Protein AF-A0A6A1UWX5-F1 (afdb_monomer_lite)

Sequence (248 aa):
MGNLLDRGRESNMMEIRLLLQRVYLFAPGFTNNNFRNRKTNEEEREKPKVSREYNQKTLCLMGFVQNDDDEWVKKAVATPFQEIQEEEAEEKEAEEKDLEEVEAVAEGRSDGDVLVTASPRTPTAGQSISSGSHETRLALLEALVSDLKDQVLLVHCDMWAGFDEIKSILASHTIDMEIITHAACSARHHHNNMITTYRKILWDWRQSSIIKMTKLTLTQDHMTDLVSRTTSYVTQTCDIFINKDRDL

Structure (mmCIF, N/CA/C/O backbone):
data_AF-A0A6A1UWX5-F1
#
_entry.id   AF-A0A6A1UWX5-F1
#
loop_
_atom_site.group_PDB
_atom_site.id
_atom_site.type_symbol
_atom_site.label_atom_id
_atom_site.label_alt_id
_atom_site.label_comp_id
_atom_site.label_asym_id
_atom_site.label_entity_id
_atom_site.label_seq_id
_atom_site.pdbx_PDB_ins_code
_atom_site.Cartn_x
_atom_site.Cartn_y
_atom_site.Cartn_z
_atom_site.occupancy
_atom_site.B_iso_or_equiv
_atom_site.auth_seq_id
_atom_site.auth_comp_id
_atom_site.auth_asym_id
_atom_site.auth_atom_id
_atom_site.pdbx_PDB_model_num
ATOM 1 N N . MET A 1 1 ? 17.035 -35.933 19.447 1.00 43.69 1 MET A N 1
ATOM 2 C CA . MET A 1 1 ? 16.547 -34.584 19.810 1.00 43.69 1 MET A CA 1
ATOM 3 C C . MET A 1 1 ? 16.431 -33.787 18.522 1.00 43.69 1 MET A C 1
ATOM 5 O O . MET A 1 1 ? 17.418 -33.726 17.804 1.00 43.69 1 MET A O 1
ATOM 9 N N . GLY A 1 2 ? 15.238 -33.294 18.183 1.00 43.94 2 GLY A N 1
ATOM 10 C CA . GLY A 1 2 ? 14.969 -32.548 16.945 1.00 43.94 2 GLY A CA 1
ATOM 11 C C . GLY A 1 2 ? 14.417 -31.158 17.261 1.00 43.94 2 GLY A C 1
ATOM 12 O O . GLY A 1 2 ? 13.760 -30.980 18.285 1.00 43.94 2 GLY A O 1
ATOM 13 N N . ASN A 1 3 ? 14.732 -30.177 16.417 1.00 46.00 3 ASN A N 1
ATOM 14 C CA . ASN A 1 3 ? 14.624 -28.757 16.751 1.00 46.00 3 ASN A CA 1
ATOM 15 C C . ASN A 1 3 ? 13.171 -28.268 16.891 1.00 46.00 3 ASN A C 1
ATOM 17 O O . ASN A 1 3 ? 12.394 -28.312 15.943 1.00 46.00 3 ASN A O 1
ATOM 21 N N . LEU A 1 4 ? 12.840 -27.708 18.059 1.00 50.81 4 LEU A N 1
ATOM 22 C CA . LEU A 1 4 ? 11.544 -27.074 18.353 1.00 50.81 4 LEU A CA 1
ATOM 23 C C . LEU A 1 4 ? 11.447 -25.605 17.883 1.00 50.81 4 LEU A C 1
ATOM 25 O O . LEU A 1 4 ? 10.387 -24.996 17.989 1.00 50.81 4 LEU A O 1
ATOM 29 N N . LEU A 1 5 ? 12.539 -25.038 17.357 1.00 52.88 5 LEU A N 1
ATOM 30 C CA . LEU A 1 5 ? 12.696 -23.601 17.084 1.00 52.88 5 LEU A CA 1
ATOM 31 C C . LEU A 1 5 ? 12.149 -23.102 15.732 1.00 52.88 5 LEU A C 1
ATOM 33 O O . LEU A 1 5 ? 12.089 -21.891 15.534 1.00 52.88 5 LEU A O 1
ATOM 37 N N . ASP A 1 6 ? 11.749 -23.984 14.811 1.00 51.31 6 ASP A N 1
ATOM 38 C CA . ASP A 1 6 ? 11.259 -23.559 13.483 1.00 51.31 6 ASP A CA 1
ATOM 39 C C . ASP A 1 6 ? 9.742 -23.320 13.427 1.00 51.31 6 ASP A C 1
ATOM 41 O O . ASP A 1 6 ? 9.268 -22.458 12.687 1.00 51.31 6 ASP A O 1
ATOM 45 N N . ARG A 1 7 ? 8.966 -24.013 14.271 1.00 52.22 7 ARG A N 1
ATOM 46 C CA . ARG A 1 7 ? 7.492 -24.003 14.206 1.00 52.22 7 ARG A CA 1
ATOM 47 C C . ARG A 1 7 ? 6.867 -22.629 14.501 1.00 52.22 7 ARG A C 1
ATOM 49 O O . ARG A 1 7 ? 5.765 -22.351 14.042 1.00 52.22 7 ARG A O 1
ATOM 56 N N . GLY A 1 8 ? 7.568 -21.758 15.231 1.00 48.09 8 GLY A N 1
ATOM 57 C CA . GLY A 1 8 ? 7.101 -20.398 15.525 1.00 48.09 8 GLY A CA 1
ATOM 58 C C . GLY A 1 8 ? 7.192 -19.426 14.340 1.00 48.09 8 GLY A C 1
ATOM 59 O O . GLY A 1 8 ? 6.408 -18.485 14.265 1.00 48.09 8 GLY A O 1
ATOM 60 N N . ARG A 1 9 ? 8.111 -19.643 13.386 1.00 52.69 9 ARG A N 1
ATOM 61 C CA . ARG A 1 9 ? 8.304 -18.709 12.258 1.00 52.69 9 ARG A CA 1
ATOM 62 C C . ARG A 1 9 ? 7.241 -18.845 11.172 1.00 52.69 9 ARG A C 1
ATOM 64 O O . ARG A 1 9 ? 6.852 -17.840 10.581 1.00 52.69 9 ARG A O 1
ATOM 71 N N . GLU A 1 10 ? 6.751 -20.056 10.930 1.00 52.53 10 GLU A N 1
ATOM 72 C CA . GLU A 1 10 ? 5.713 -20.302 9.922 1.00 52.53 10 GLU A CA 1
ATOM 73 C C . GLU A 1 10 ? 4.350 -19.736 10.348 1.00 52.53 10 GLU A C 1
ATOM 75 O O . GLU A 1 10 ? 3.649 -19.161 9.515 1.00 52.53 10 GLU A O 1
ATOM 80 N N . SER A 1 11 ? 4.018 -19.807 11.646 1.00 57.72 11 SER A N 1
ATOM 81 C CA . SER A 1 11 ? 2.780 -19.244 12.212 1.00 57.72 11 SER A CA 1
ATOM 82 C C . SER A 1 11 ? 2.674 -17.739 11.944 1.00 57.72 11 SER A C 1
ATOM 84 O O . SER A 1 11 ? 1.735 -17.289 11.285 1.00 57.72 11 SER A O 1
ATOM 86 N N . ASN A 1 12 ? 3.699 -16.972 12.333 1.00 56.00 12 ASN A N 1
ATOM 87 C CA . ASN A 1 12 ? 3.732 -15.522 12.120 1.00 56.00 12 ASN A CA 1
ATOM 88 C C . ASN A 1 12 ? 3.709 -15.162 10.622 1.00 56.00 12 ASN A C 1
ATOM 90 O O . ASN A 1 12 ? 3.143 -14.144 10.228 1.00 56.00 12 ASN A O 1
ATOM 94 N N . MET A 1 13 ? 4.296 -15.997 9.752 1.00 57.22 13 MET A N 1
ATOM 95 C CA . MET A 1 13 ? 4.276 -15.749 8.308 1.00 57.22 13 MET A CA 1
ATOM 96 C C . MET A 1 13 ? 2.894 -16.004 7.679 1.00 57.22 13 MET A C 1
ATOM 98 O O . MET A 1 13 ? 2.542 -15.322 6.715 1.00 57.22 13 MET A O 1
ATOM 102 N N . MET A 1 14 ? 2.096 -16.942 8.203 1.00 60.78 14 MET A N 1
ATOM 103 C CA . MET A 1 14 ? 0.697 -17.118 7.784 1.00 60.78 14 MET A CA 1
ATOM 104 C C . MET A 1 14 ? -0.197 -15.977 8.280 1.00 60.78 14 MET A C 1
ATOM 106 O O . MET A 1 14 ? -1.028 -15.482 7.521 1.00 60.78 14 MET A O 1
ATOM 110 N N . GLU A 1 15 ? 0.008 -15.514 9.511 1.00 61.75 15 GLU A N 1
ATOM 111 C CA . GLU A 1 15 ? -0.753 -14.414 10.109 1.00 61.75 15 GLU A CA 1
ATOM 112 C C . GLU A 1 15 ? -0.540 -13.088 9.357 1.00 61.75 15 GLU A C 1
ATOM 114 O O . GLU A 1 15 ? -1.504 -12.441 8.942 1.00 61.75 15 GLU A O 1
ATOM 119 N N . ILE A 1 16 ? 0.713 -12.752 9.025 1.00 64.19 16 ILE A N 1
ATOM 120 C CA . ILE A 1 16 ? 1.045 -11.591 8.180 1.00 64.19 16 ILE A CA 1
ATOM 121 C C . ILE A 1 16 ? 0.410 -11.709 6.780 1.00 64.19 16 ILE A C 1
ATOM 123 O O . ILE A 1 16 ? -0.050 -10.710 6.223 1.00 64.19 16 ILE A O 1
ATOM 127 N N . ARG A 1 17 ? 0.336 -12.917 6.199 1.00 65.25 17 ARG A N 1
ATOM 128 C CA . ARG A 1 17 ? -0.336 -13.140 4.902 1.00 65.25 17 ARG A CA 1
ATOM 129 C C . ARG A 1 17 ? -1.852 -12.948 4.993 1.00 65.25 17 ARG A C 1
ATOM 131 O O . ARG A 1 17 ? -2.426 -12.350 4.087 1.00 65.25 17 ARG A O 1
ATOM 138 N N . LEU A 1 18 ? -2.487 -13.391 6.079 1.00 65.38 18 LEU A N 1
ATOM 139 C CA . LEU A 1 18 ? -3.914 -13.173 6.341 1.00 65.38 18 LEU A CA 1
ATOM 140 C C . LEU A 1 18 ? -4.243 -11.685 6.534 1.00 65.38 18 LEU A C 1
ATOM 142 O O . LEU A 1 18 ? -5.235 -11.206 5.983 1.00 65.38 18 LEU A O 1
ATOM 146 N N . LEU A 1 19 ? -3.391 -10.936 7.241 1.00 64.06 19 LEU A N 1
ATOM 147 C CA . LEU A 1 19 ? -3.517 -9.481 7.378 1.00 64.06 19 LEU A CA 1
ATOM 148 C C . LEU A 1 19 ? -3.371 -8.771 6.024 1.00 64.06 19 LEU A C 1
ATOM 150 O O . LEU A 1 19 ? -4.237 -7.979 5.653 1.00 64.06 19 LEU A O 1
ATOM 154 N N . LEU A 1 20 ? -2.347 -9.113 5.232 1.00 62.31 20 LEU A N 1
ATOM 155 C CA . LEU A 1 20 ? -2.168 -8.576 3.875 1.00 62.31 20 LEU A CA 1
ATOM 156 C C . LEU A 1 20 ? -3.369 -8.872 2.964 1.00 62.31 20 LEU A C 1
ATOM 158 O O . LEU A 1 20 ? -3.803 -7.992 2.225 1.00 62.31 20 LEU A O 1
ATOM 162 N N . GLN A 1 21 ? -3.941 -10.077 3.038 1.00 58.06 21 GLN A N 1
ATOM 163 C CA . GLN A 1 21 ? -5.105 -10.458 2.235 1.00 58.06 21 GLN A CA 1
ATOM 164 C C . GLN A 1 21 ? -6.384 -9.713 2.660 1.00 58.06 21 GLN A C 1
ATOM 166 O O . GLN A 1 21 ? -7.171 -9.321 1.798 1.00 58.06 21 GLN A O 1
ATOM 171 N N . ARG A 1 22 ? -6.570 -9.445 3.963 1.00 57.00 22 ARG A N 1
ATOM 172 C CA . ARG A 1 22 ? -7.663 -8.593 4.470 1.00 57.00 22 ARG A CA 1
ATOM 173 C C . ARG A 1 22 ? -7.516 -7.136 4.020 1.00 57.00 22 ARG A C 1
ATOM 175 O O . ARG A 1 22 ? -8.495 -6.550 3.568 1.00 57.00 22 ARG A O 1
ATOM 182 N N . VAL A 1 23 ? -6.304 -6.577 4.062 1.00 60.34 23 VAL A N 1
ATOM 183 C CA . VAL A 1 23 ? -6.025 -5.212 3.572 1.00 60.34 23 VAL A CA 1
ATOM 184 C C . VAL A 1 23 ? -6.275 -5.097 2.062 1.00 60.34 23 VAL A C 1
ATOM 186 O O . VAL A 1 23 ? -6.878 -4.124 1.615 1.00 60.34 23 VAL A O 1
ATOM 189 N N . TYR A 1 24 ? -5.884 -6.102 1.270 1.00 53.47 24 TYR A N 1
ATOM 190 C CA . TYR A 1 24 ? -6.065 -6.075 -0.188 1.00 53.47 24 TYR A CA 1
ATOM 191 C C . TYR A 1 24 ? -7.540 -6.127 -0.621 1.00 53.47 24 TYR A C 1
ATOM 193 O O . TYR A 1 24 ? -7.908 -5.528 -1.629 1.00 53.47 24 TYR A O 1
ATOM 201 N N . LEU A 1 25 ? -8.399 -6.801 0.152 1.00 53.03 25 LEU A N 1
ATOM 202 C CA . LEU A 1 25 ? -9.846 -6.852 -0.094 1.00 53.03 25 LEU A CA 1
ATOM 203 C C . LEU A 1 25 ? -10.579 -5.560 0.309 1.00 53.03 25 LEU A C 1
ATOM 205 O O . LEU A 1 25 ? -11.676 -5.311 -0.185 1.00 53.03 25 LEU A O 1
ATOM 209 N N . PHE A 1 26 ? -9.982 -4.720 1.161 1.00 45.19 26 PHE A N 1
ATOM 210 C CA . PHE A 1 26 ? -10.581 -3.462 1.621 1.00 45.19 26 PHE A CA 1
ATOM 211 C C . PHE A 1 26 ? -10.310 -2.263 0.687 1.00 45.19 26 PHE A C 1
ATOM 213 O O . PHE A 1 26 ? -10.938 -1.216 0.829 1.00 45.19 26 PHE A O 1
ATOM 220 N N . ALA A 1 27 ? -9.413 -2.397 -0.300 1.00 44.91 27 ALA A N 1
ATOM 221 C CA . ALA A 1 27 ? -8.937 -1.279 -1.123 1.00 44.91 27 ALA A CA 1
ATOM 222 C C . ALA A 1 27 ? -9.314 -1.280 -2.636 1.00 44.91 27 ALA A C 1
ATOM 224 O O . ALA A 1 27 ? -8.439 -0.992 -3.456 1.00 44.91 27 ALA A O 1
ATOM 225 N N . PRO A 1 28 ? -10.581 -1.483 -3.075 1.00 41.53 28 PRO A N 1
ATOM 226 C CA . PRO A 1 28 ? -10.950 -1.301 -4.491 1.00 41.53 28 PRO A CA 1
ATOM 227 C C . PRO A 1 28 ? -10.965 0.166 -4.976 1.00 41.53 28 PRO A C 1
ATOM 229 O O . PRO A 1 28 ? -11.173 0.412 -6.161 1.00 41.53 28 PRO A O 1
ATOM 232 N N . GLY A 1 29 ? -10.832 1.150 -4.076 1.00 44.16 29 GLY A N 1
ATOM 233 C CA . GLY A 1 29 ? -11.222 2.542 -4.348 1.00 44.16 29 GLY A CA 1
ATOM 234 C C . GLY A 1 29 ? -10.125 3.530 -4.770 1.00 44.16 29 GLY A C 1
ATOM 235 O O . GLY A 1 29 ? -10.466 4.632 -5.186 1.00 44.16 29 GLY A O 1
ATOM 236 N N . PHE A 1 30 ? -8.831 3.200 -4.651 1.00 39.97 30 PHE A N 1
ATOM 237 C CA . PHE A 1 30 ? -7.769 4.230 -4.617 1.00 39.97 30 PHE A CA 1
ATOM 238 C C . PHE A 1 30 ? -6.882 4.364 -5.871 1.00 39.97 30 PHE A C 1
ATOM 240 O O . PHE A 1 30 ? -5.926 5.139 -5.870 1.00 39.97 30 PHE A O 1
ATOM 247 N N . THR A 1 31 ? -7.175 3.639 -6.953 1.00 44.69 31 THR A N 1
ATOM 248 C CA . THR A 1 31 ? -6.351 3.625 -8.178 1.00 44.69 31 THR A CA 1
ATOM 249 C C . THR A 1 31 ? -7.132 4.006 -9.433 1.00 44.69 31 THR A C 1
ATOM 251 O O . THR A 1 31 ? -7.109 3.294 -10.437 1.00 44.69 31 THR A O 1
ATOM 254 N N . ASN A 1 32 ? -7.782 5.176 -9.435 1.00 41.53 32 ASN A N 1
ATOM 255 C CA . ASN A 1 32 ? -8.167 5.783 -10.707 1.00 41.53 32 ASN A CA 1
ATOM 256 C C . ASN A 1 32 ? -8.138 7.318 -10.716 1.00 41.53 32 ASN A C 1
ATOM 258 O O . ASN A 1 32 ? -8.426 7.964 -9.717 1.00 41.53 32 ASN A O 1
ATOM 262 N N . ASN A 1 33 ? -7.839 7.865 -11.899 1.00 42.28 33 ASN A N 1
ATOM 263 C CA . ASN A 1 33 ? -7.806 9.290 -12.253 1.00 42.28 33 ASN A CA 1
ATOM 264 C C . ASN A 1 33 ? -6.719 10.164 -11.592 1.00 42.28 33 ASN A C 1
ATOM 266 O O . ASN A 1 33 ? -6.986 10.877 -10.633 1.00 42.28 33 ASN A O 1
ATOM 270 N N . ASN A 1 34 ? -5.535 10.232 -12.220 1.00 39.00 34 ASN A N 1
ATOM 271 C CA . ASN A 1 34 ? -4.834 11.516 -12.440 1.00 39.00 34 ASN A CA 1
ATOM 272 C C . ASN A 1 34 ? -3.755 11.454 -13.548 1.00 39.00 34 ASN A C 1
ATOM 274 O O . ASN A 1 34 ? -2.659 11.994 -13.427 1.00 39.00 34 ASN A O 1
ATOM 278 N N . PHE A 1 35 ? -4.084 10.820 -14.679 1.00 37.88 35 PHE A N 1
ATOM 279 C CA . PHE A 1 35 ? -3.333 10.977 -15.930 1.00 37.88 35 PHE A CA 1
ATOM 280 C C . PHE A 1 35 ? -4.293 11.369 -17.052 1.00 37.88 35 PHE A C 1
ATOM 282 O O . PHE A 1 35 ? -4.911 10.519 -17.693 1.00 37.88 35 PHE A O 1
ATOM 289 N N . ARG A 1 36 ? -4.429 12.674 -17.310 1.00 35.78 36 ARG A N 1
ATOM 290 C CA . ARG A 1 36 ? -5.098 13.150 -18.524 1.00 35.78 36 ARG A CA 1
ATOM 291 C C . ARG A 1 36 ? -4.492 14.457 -19.010 1.00 3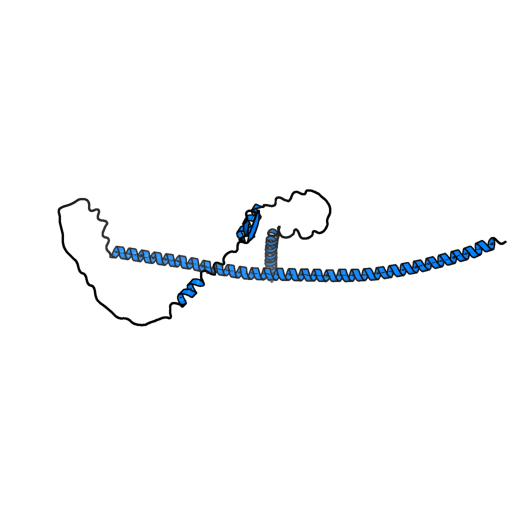5.78 36 ARG A C 1
ATOM 293 O O . ARG A 1 36 ? -4.717 15.509 -18.426 1.00 35.78 36 ARG A O 1
ATOM 300 N N . ASN A 1 37 ? -3.770 14.387 -20.125 1.00 33.38 37 ASN A N 1
ATOM 301 C CA . ASN A 1 37 ? -3.574 15.555 -20.971 1.00 33.38 37 ASN A CA 1
ATOM 302 C C . ASN A 1 37 ? -3.364 15.149 -22.438 1.00 33.38 37 ASN A C 1
ATOM 304 O O . ASN A 1 37 ? -2.241 14.920 -22.883 1.00 33.38 37 ASN A O 1
ATOM 308 N N . ARG A 1 38 ? -4.464 15.051 -23.195 1.00 27.98 38 ARG A N 1
ATOM 309 C CA . ARG A 1 38 ? -4.473 15.298 -24.645 1.00 27.98 38 ARG A CA 1
ATOM 310 C C . ARG A 1 38 ? -5.896 15.557 -25.135 1.00 27.98 38 ARG A C 1
ATOM 312 O O . ARG A 1 38 ? -6.808 14.797 -24.822 1.00 27.98 38 ARG A O 1
ATOM 319 N N . LYS A 1 39 ? -6.068 16.627 -25.912 1.00 40.75 39 LYS A N 1
ATOM 320 C CA . LYS A 1 39 ? -7.268 16.868 -26.723 1.00 40.75 39 LYS A CA 1
ATOM 321 C C . LYS A 1 39 ? -7.265 15.887 -27.897 1.00 40.75 39 LYS A C 1
ATOM 323 O O . LYS A 1 39 ? -6.237 15.819 -28.562 1.00 40.75 39 LYS A O 1
ATOM 328 N N . THR A 1 40 ? -8.390 15.215 -28.147 1.00 39.38 40 THR A N 1
ATOM 329 C CA . THR A 1 40 ? -9.191 15.340 -29.388 1.00 39.38 40 THR A CA 1
ATOM 330 C C . THR A 1 40 ? -10.433 14.442 -29.326 1.00 39.38 40 THR A C 1
ATOM 332 O O . THR A 1 40 ? -10.316 13.272 -28.984 1.00 39.38 40 THR A O 1
ATOM 335 N N . ASN A 1 41 ? -11.563 15.031 -29.722 1.00 32.78 41 ASN A N 1
ATOM 336 C CA . ASN A 1 41 ? -12.753 14.443 -30.352 1.00 32.78 41 ASN A CA 1
ATOM 337 C C . ASN A 1 41 ? -13.590 13.406 -29.568 1.00 32.78 41 ASN A C 1
ATOM 339 O O . ASN A 1 41 ? -13.250 12.235 -29.468 1.00 32.78 41 ASN A O 1
ATOM 343 N N . GLU A 1 42 ? -14.731 13.901 -29.076 1.00 49.84 42 GLU A N 1
ATOM 344 C CA . GLU A 1 42 ? -16.076 13.418 -29.442 1.00 49.84 42 GLU A CA 1
ATOM 345 C C . GLU A 1 42 ? -16.330 11.899 -29.442 1.00 49.84 42 GLU A C 1
ATOM 347 O O . GLU A 1 42 ? -16.291 11.241 -30.475 1.00 49.84 42 GLU A O 1
ATOM 352 N N . GLU A 1 43 ? -16.711 11.376 -28.274 1.00 37.59 43 GLU A N 1
ATOM 353 C CA . GLU A 1 43 ? -17.622 10.232 -28.174 1.00 37.59 43 GLU A CA 1
ATOM 354 C C . GLU A 1 43 ? -18.390 10.324 -26.840 1.00 37.59 43 GLU A C 1
ATOM 356 O O . GLU A 1 43 ? -17.781 10.458 -25.770 1.00 37.59 43 GLU A O 1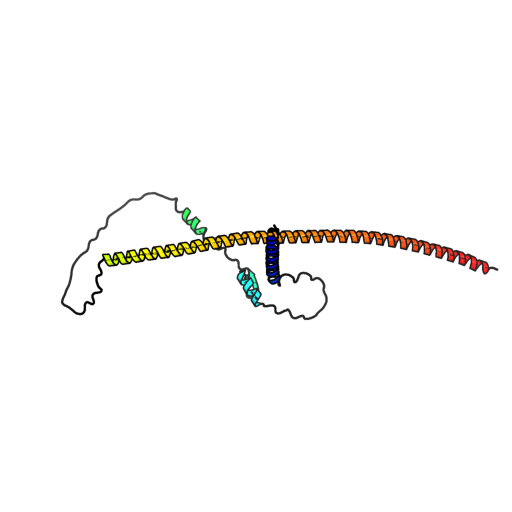
ATOM 361 N N . GLU A 1 44 ? -19.727 10.296 -26.883 1.00 51.75 44 GLU A N 1
ATOM 362 C CA . GLU A 1 44 ? -20.574 10.271 -25.683 1.00 51.75 44 GLU A CA 1
ATOM 363 C C . GLU A 1 44 ? -20.409 8.937 -24.945 1.00 51.75 44 GLU A C 1
ATOM 365 O O . GLU A 1 44 ? -21.064 7.941 -25.246 1.00 51.75 44 GLU A O 1
ATOM 370 N N . ARG A 1 45 ? -19.549 8.913 -23.924 1.00 40.88 45 ARG A N 1
ATOM 371 C CA . ARG A 1 45 ? -19.556 7.834 -22.931 1.00 40.88 45 ARG A CA 1
ATOM 372 C C . ARG A 1 45 ? -20.404 8.225 -21.733 1.00 40.88 45 ARG A C 1
ATOM 374 O O . ARG A 1 45 ? -20.026 9.117 -20.970 1.00 40.88 45 ARG A O 1
ATOM 381 N N . GLU A 1 46 ? -21.514 7.504 -21.555 1.00 49.50 46 GLU A N 1
ATOM 382 C CA . GLU A 1 46 ? -22.311 7.505 -20.326 1.00 49.50 46 GLU A CA 1
ATOM 383 C C . GLU A 1 46 ? -21.389 7.459 -19.099 1.00 49.50 46 GLU A C 1
ATOM 385 O O . GLU A 1 46 ? -20.525 6.584 -18.966 1.00 49.50 46 GLU A O 1
ATOM 390 N N . LYS A 1 47 ? -21.577 8.410 -18.177 1.00 47.22 47 LYS A N 1
ATOM 391 C CA . LYS A 1 47 ? -20.888 8.380 -16.885 1.00 47.22 47 LYS A CA 1
ATOM 392 C C . LYS A 1 47 ? -21.344 7.125 -16.129 1.00 47.22 47 LYS A C 1
ATOM 394 O O . LYS A 1 47 ? -22.554 6.902 -16.032 1.00 47.22 47 LYS A O 1
ATOM 399 N N . PRO A 1 48 ? -20.430 6.323 -15.556 1.00 41.38 48 PRO A N 1
ATOM 400 C CA . PRO A 1 48 ? -20.829 5.146 -14.801 1.00 41.38 48 PRO A CA 1
ATOM 401 C C . PRO A 1 48 ? -21.673 5.582 -13.597 1.00 41.38 48 PRO A C 1
ATOM 403 O O . PRO A 1 48 ? -21.252 6.432 -12.811 1.00 41.38 48 PRO A O 1
ATOM 406 N N . LYS A 1 49 ? -22.871 4.998 -13.460 1.00 49.94 49 LYS A N 1
ATOM 407 C CA . LYS A 1 49 ? -23.837 5.245 -12.373 1.00 49.94 49 LYS A CA 1
ATOM 408 C C . LYS A 1 49 ? -23.346 4.639 -11.046 1.00 49.94 49 LYS A C 1
ATOM 410 O O . LYS A 1 49 ? -23.981 3.759 -10.474 1.00 49.94 49 LYS A O 1
ATOM 415 N N . VAL A 1 50 ? -22.194 5.099 -10.558 1.00 43.19 50 VAL A N 1
ATOM 416 C CA . VAL A 1 50 ? -21.626 4.702 -9.263 1.00 43.19 50 VAL A CA 1
ATOM 417 C C . VAL A 1 50 ? -22.334 5.481 -8.154 1.00 43.19 50 VAL A C 1
ATOM 419 O O . VAL A 1 50 ? -21.969 6.612 -7.843 1.00 43.19 50 VAL A O 1
ATOM 422 N N . SER A 1 51 ? -23.402 4.874 -7.629 1.00 50.66 51 SER A N 1
ATOM 423 C CA . SER A 1 51 ? -23.963 5.079 -6.281 1.00 50.66 51 SER A CA 1
ATOM 424 C C . SER A 1 51 ? -23.804 6.482 -5.657 1.00 50.66 51 SER A C 1
ATOM 426 O O . SER A 1 51 ? -23.097 6.656 -4.661 1.00 50.66 51 SER A O 1
ATOM 428 N N . ARG A 1 52 ? -24.571 7.467 -6.164 1.00 57.69 52 ARG A N 1
ATOM 429 C CA . ARG A 1 52 ? -24.717 8.819 -5.564 1.00 57.69 52 ARG A CA 1
ATOM 430 C C . ARG A 1 52 ? -24.966 8.747 -4.044 1.00 57.69 52 ARG A C 1
ATOM 432 O O . ARG A 1 52 ? -24.370 9.499 -3.284 1.00 57.69 52 ARG A O 1
ATOM 439 N N . GLU A 1 53 ? -25.770 7.773 -3.614 1.00 58.97 53 GLU A N 1
ATOM 440 C CA . GLU A 1 53 ? -26.186 7.550 -2.222 1.00 58.97 53 GLU A CA 1
ATOM 441 C C . GLU A 1 53 ? -25.075 7.024 -1.283 1.00 58.97 53 GLU A C 1
ATOM 443 O O . GLU A 1 53 ? -25.072 7.344 -0.094 1.00 58.97 53 GLU A O 1
A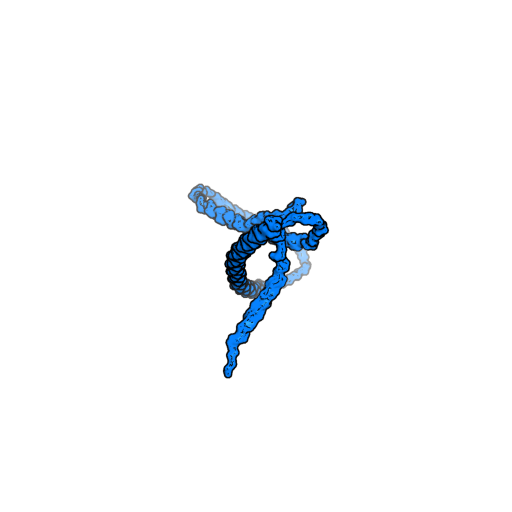TOM 448 N N . TYR A 1 54 ? -24.110 6.237 -1.782 1.00 53.09 54 TYR A N 1
ATOM 449 C CA . TYR A 1 54 ? -23.048 5.671 -0.931 1.00 53.09 54 TYR A CA 1
ATOM 450 C C . TYR A 1 54 ? -22.086 6.765 -0.452 1.00 53.09 54 TYR A C 1
ATOM 452 O O . TYR A 1 54 ? -21.787 6.865 0.736 1.00 53.09 54 TYR A O 1
ATOM 460 N N . ASN A 1 55 ? -21.682 7.646 -1.370 1.00 65.31 55 ASN A N 1
ATOM 461 C CA . ASN A 1 55 ? -20.818 8.782 -1.049 1.00 65.31 55 ASN A CA 1
ATOM 462 C C . ASN A 1 55 ? -21.540 9.821 -0.173 1.00 65.31 55 ASN A C 1
ATOM 464 O O . ASN A 1 55 ? -20.904 10.464 0.660 1.00 65.31 55 ASN A O 1
ATOM 468 N N . GLN A 1 56 ? -22.867 9.947 -0.309 1.00 78.81 56 GLN A N 1
ATOM 469 C CA . GLN A 1 56 ? -23.686 10.876 0.472 1.00 78.81 56 GLN A CA 1
ATOM 470 C C . GLN A 1 56 ? -23.593 10.604 1.982 1.00 78.81 56 GLN A C 1
ATOM 472 O O . GLN A 1 56 ? -23.316 11.515 2.761 1.00 78.81 56 GLN A O 1
ATOM 477 N N . LYS A 1 57 ? -23.745 9.338 2.400 1.00 78.75 57 LYS A N 1
ATOM 478 C CA . LYS A 1 57 ? -23.682 8.945 3.821 1.00 78.75 57 LYS A CA 1
ATOM 479 C C . LYS A 1 57 ? -22.294 9.197 4.423 1.00 78.75 57 LYS A C 1
ATOM 481 O O . LYS A 1 57 ? -22.199 9.683 5.547 1.00 78.75 57 LYS A O 1
ATOM 486 N N . THR A 1 58 ? -21.224 8.936 3.668 1.00 77.25 58 THR A N 1
ATOM 487 C CA . THR A 1 58 ? -19.842 9.219 4.095 1.00 77.25 58 THR A CA 1
ATOM 488 C C . THR A 1 58 ? -19.578 10.718 4.254 1.00 77.25 58 THR A C 1
ATOM 490 O O . THR A 1 58 ? -18.971 11.123 5.242 1.00 77.25 58 THR A O 1
ATOM 493 N N . LEU A 1 59 ? -20.058 11.551 3.324 1.00 81.50 59 LEU A N 1
ATOM 494 C CA . LEU A 1 59 ? -19.898 13.007 3.396 1.00 81.50 59 LEU A CA 1
ATOM 495 C C . LEU A 1 59 ? -20.659 13.605 4.590 1.00 81.50 59 LEU A C 1
ATOM 497 O O . LEU A 1 59 ? -20.075 14.386 5.343 1.00 81.50 59 LEU A O 1
ATOM 501 N N . CYS A 1 60 ? -21.898 13.170 4.840 1.00 81.88 60 CYS A N 1
ATOM 502 C CA . CYS A 1 60 ? -22.648 13.578 6.032 1.00 81.88 60 CYS A CA 1
ATOM 503 C C . CYS A 1 60 ? -21.961 13.156 7.341 1.00 81.88 60 CYS A C 1
ATOM 505 O O . CYS A 1 60 ? -21.889 13.960 8.268 1.00 81.88 60 CYS A O 1
ATOM 507 N N . LEU A 1 61 ? -21.390 11.946 7.410 1.00 82.50 61 LEU A N 1
ATOM 508 C CA . LEU A 1 61 ? -20.631 11.487 8.583 1.00 82.50 61 LEU A CA 1
ATOM 509 C C . LEU A 1 61 ? -19.371 12.339 8.841 1.00 82.50 61 LEU A C 1
ATOM 511 O O . LEU A 1 61 ? -18.973 12.523 9.986 1.00 82.50 61 LEU A O 1
ATOM 515 N N . MET A 1 62 ? -18.767 12.901 7.789 1.00 79.38 62 MET A N 1
ATOM 516 C CA . MET A 1 62 ? -17.636 13.838 7.876 1.00 79.38 62 MET A CA 1
ATOM 517 C C . MET A 1 62 ? -18.058 15.304 8.112 1.00 79.38 62 MET A C 1
ATOM 519 O O . MET A 1 62 ? -17.218 16.205 8.031 1.00 79.38 62 MET A O 1
ATOM 523 N N . GLY A 1 63 ? -19.340 15.565 8.393 1.00 86.38 63 GLY A N 1
ATOM 524 C CA . GLY A 1 63 ? -19.869 16.902 8.676 1.00 86.38 63 GLY A CA 1
ATOM 525 C C . GLY A 1 63 ? -20.125 17.770 7.439 1.00 86.38 63 GLY A C 1
ATOM 526 O O . GLY A 1 63 ? -20.277 18.985 7.571 1.00 86.38 63 GLY A O 1
ATOM 527 N N . PHE A 1 64 ? -20.168 17.192 6.236 1.00 84.44 64 PHE A N 1
ATOM 528 C CA . PHE A 1 64 ? -20.574 17.921 5.034 1.00 84.44 64 PHE A CA 1
ATOM 529 C C . PHE A 1 64 ? -22.096 17.879 4.862 1.00 84.44 64 PHE A C 1
ATOM 531 O O . PHE A 1 64 ? -22.740 16.851 5.072 1.00 84.44 64 PHE A O 1
ATOM 538 N N . VAL A 1 65 ? -22.665 19.005 4.442 1.00 88.06 65 VAL A N 1
ATOM 539 C CA . VAL A 1 65 ? -24.088 19.159 4.128 1.00 88.06 65 VAL A CA 1
ATOM 540 C C . VAL A 1 65 ? -24.200 19.643 2.687 1.00 88.06 65 VAL A C 1
ATOM 542 O O . VAL A 1 65 ? -23.389 20.457 2.243 1.00 88.06 65 VAL A O 1
ATOM 545 N N . GLN A 1 66 ? -25.179 19.118 1.955 1.00 87.38 66 GLN A N 1
ATOM 546 C CA . GLN A 1 66 ? -25.465 19.559 0.596 1.00 87.38 66 GLN A CA 1
ATOM 547 C C . GLN A 1 66 ? -26.334 20.824 0.636 1.00 87.38 66 GLN A C 1
ATOM 549 O O . GLN A 1 66 ? -27.298 20.862 1.402 1.00 87.38 66 GLN A O 1
ATOM 554 N N . ASN A 1 67 ? -25.981 21.853 -0.134 1.00 84.31 67 ASN A N 1
ATOM 555 C CA . ASN A 1 67 ? -26.784 23.071 -0.274 1.00 84.31 67 ASN A CA 1
ATOM 556 C C . ASN A 1 67 ? -27.833 22.933 -1.398 1.00 84.31 67 ASN A C 1
ATOM 558 O O . ASN A 1 67 ? -27.887 21.918 -2.097 1.00 84.31 67 ASN A O 1
ATOM 562 N N . ASP A 1 68 ? -28.654 23.971 -1.575 1.00 82.75 68 ASP A N 1
ATOM 563 C CA . ASP A 1 68 ? -29.705 24.015 -2.603 1.00 82.75 68 ASP A CA 1
ATOM 564 C C . ASP A 1 68 ? -29.148 23.989 -4.045 1.00 82.75 68 ASP A C 1
ATOM 566 O O . ASP A 1 68 ? -29.853 23.590 -4.972 1.00 82.75 68 ASP A O 1
ATOM 570 N N . ASP A 1 69 ? -27.867 24.335 -4.227 1.00 81.56 69 ASP A N 1
ATOM 571 C CA . ASP A 1 69 ? -27.128 24.291 -5.499 1.00 81.56 69 ASP A CA 1
ATOM 572 C C . ASP A 1 69 ? -26.482 22.913 -5.788 1.00 81.56 69 ASP A C 1
ATOM 574 O O . ASP A 1 69 ? -25.646 22.779 -6.683 1.00 81.56 69 ASP A O 1
ATOM 578 N N . ASP A 1 70 ? -26.868 21.864 -5.047 1.00 79.25 70 ASP A N 1
ATOM 579 C CA . ASP A 1 70 ? -26.345 20.489 -5.156 1.00 79.25 70 ASP A CA 1
ATOM 580 C C . ASP A 1 70 ? -24.842 20.350 -4.745 1.00 79.25 70 ASP A C 1
ATOM 582 O O . ASP A 1 70 ? -24.261 19.263 -4.871 1.00 79.25 70 ASP A O 1
ATOM 586 N N . GLU A 1 71 ? -24.209 21.394 -4.189 1.00 80.38 71 GLU A N 1
ATOM 587 C CA . GLU A 1 71 ? -22.804 21.430 -3.739 1.00 80.38 71 GLU A CA 1
ATOM 588 C C . GLU A 1 71 ? -22.612 20.972 -2.279 1.00 80.38 71 GLU A C 1
ATOM 590 O O . GLU A 1 71 ? -23.454 21.185 -1.409 1.00 80.38 71 GLU A O 1
ATOM 595 N N . TRP A 1 72 ? -21.458 20.363 -1.980 1.00 83.38 72 TRP A N 1
ATOM 596 C CA . TRP A 1 72 ? -21.134 19.813 -0.656 1.00 83.38 72 TRP A CA 1
ATOM 597 C C . TRP A 1 72 ? -20.256 20.757 0.165 1.00 83.38 72 TRP A C 1
ATOM 599 O O . TRP A 1 72 ? -19.047 20.847 -0.057 1.00 83.38 72 TRP A O 1
ATOM 609 N N . VAL A 1 73 ? -20.843 21.405 1.170 1.00 81.56 73 VAL A N 1
ATOM 610 C CA . VAL A 1 73 ? -20.151 22.360 2.045 1.00 81.56 73 VAL A CA 1
ATOM 611 C C . VAL A 1 73 ? -19.822 21.702 3.383 1.00 81.56 73 VAL A C 1
ATOM 613 O O . VAL A 1 73 ? -20.678 21.085 4.018 1.00 81.56 73 VAL A O 1
ATOM 616 N N . LYS A 1 74 ? -18.574 21.837 3.847 1.00 85.00 74 LYS A N 1
ATOM 617 C CA . LYS A 1 74 ? -18.175 21.369 5.182 1.00 85.00 74 LYS A CA 1
ATOM 618 C C . LYS A 1 74 ? -18.801 22.281 6.234 1.00 85.00 74 LYS A C 1
ATOM 620 O O . LYS A 1 74 ? -18.397 23.437 6.355 1.00 85.00 74 LYS A O 1
ATOM 625 N N . LYS A 1 75 ? -19.760 21.776 7.011 1.00 77.00 75 LYS A N 1
ATOM 626 C CA . LYS A 1 75 ? -20.327 22.536 8.124 1.00 77.00 75 LYS A CA 1
ATOM 627 C C . LYS A 1 75 ? -19.244 22.681 9.192 1.00 77.00 75 LYS A C 1
ATOM 629 O O . LYS A 1 75 ? -18.640 21.690 9.606 1.00 77.00 75 LYS A O 1
ATOM 634 N N . ALA A 1 76 ? -18.975 23.911 9.623 1.00 50.78 76 ALA A N 1
ATOM 635 C CA . ALA A 1 76 ? -18.132 24.138 10.786 1.00 50.78 76 ALA A CA 1
ATOM 636 C C . ALA A 1 76 ? -18.842 23.530 12.002 1.00 50.78 76 ALA A C 1
ATOM 638 O O . ALA A 1 76 ? -19.884 24.023 12.434 1.00 50.78 76 ALA A O 1
ATOM 639 N N . VAL A 1 77 ? -18.309 22.420 12.511 1.00 44.84 77 VAL A N 1
ATOM 640 C CA . VAL A 1 77 ? -18.712 21.886 13.810 1.00 44.84 77 VAL A CA 1
ATOM 641 C C . VAL A 1 77 ? -18.151 22.852 14.842 1.00 44.84 77 VAL A C 1
ATOM 643 O O . VAL A 1 77 ? -16.932 22.973 14.957 1.00 44.84 77 VAL A O 1
ATOM 646 N N . ALA A 1 78 ? -19.032 23.565 15.545 1.00 45.59 78 ALA A N 1
ATOM 647 C CA . ALA A 1 78 ? -18.639 24.307 16.732 1.00 45.59 78 ALA A CA 1
ATOM 648 C C . ALA A 1 78 ? -17.995 23.313 17.704 1.00 45.59 78 ALA A C 1
ATOM 650 O O . ALA A 1 78 ? -18.587 22.279 18.018 1.00 45.59 78 ALA A O 1
ATOM 651 N N . THR A 1 79 ? -16.757 23.582 18.107 1.00 38.09 79 THR A N 1
ATOM 652 C CA . THR A 1 79 ? -16.017 22.711 19.017 1.00 38.09 79 THR A CA 1
ATOM 653 C C . THR A 1 79 ? -16.791 22.625 20.337 1.00 38.09 79 THR A C 1
ATOM 655 O O . THR A 1 79 ? -16.970 23.671 20.959 1.00 38.09 79 THR A O 1
ATOM 658 N N . PRO A 1 80 ? -17.181 21.436 20.841 1.00 40.16 80 PRO A N 1
ATOM 659 C CA . PRO A 1 80 ? -17.860 21.307 22.143 1.00 40.16 80 PRO A CA 1
ATOM 660 C C . PRO A 1 80 ? -16.991 21.686 23.361 1.00 40.16 80 PRO A C 1
ATOM 662 O O . PRO A 1 80 ? -17.334 21.384 24.493 1.00 40.16 80 PRO A O 1
ATOM 665 N N . PHE A 1 81 ? -15.826 22.292 23.124 1.00 41.38 81 PHE A N 1
ATOM 666 C CA . PHE A 1 81 ? -14.789 22.606 24.105 1.00 41.38 81 PHE A CA 1
ATOM 667 C C . PHE A 1 81 ? -14.819 24.058 24.599 1.00 41.38 81 PHE A C 1
ATOM 669 O O . PHE A 1 81 ? -13.976 24.423 25.412 1.00 41.38 81 PHE A O 1
ATOM 676 N N . GLN A 1 82 ? -15.739 24.887 24.097 1.00 39.19 82 GLN A N 1
ATOM 677 C CA . GLN A 1 82 ? -15.813 26.310 24.453 1.00 39.19 82 GLN A CA 1
ATOM 678 C C . GLN A 1 82 ? -16.897 26.653 25.482 1.00 39.19 82 GLN A C 1
ATOM 680 O O . GLN A 1 82 ? -16.802 27.701 26.101 1.00 39.19 82 GLN A O 1
ATOM 685 N N . GLU A 1 83 ? -17.851 25.755 25.741 1.00 35.78 83 GLU A N 1
ATOM 686 C CA . GLU A 1 83 ? -18.899 25.954 26.760 1.00 35.78 83 GLU A CA 1
ATOM 687 C C . GLU A 1 83 ? -18.390 25.657 28.189 1.00 35.78 83 GLU A C 1
ATOM 689 O O . GLU A 1 83 ? -18.904 26.197 29.156 1.00 35.78 83 GLU A O 1
ATOM 694 N N . ILE A 1 84 ? -17.316 24.865 28.331 1.00 44.06 84 ILE A N 1
ATOM 695 C CA . ILE A 1 84 ? -16.751 24.451 29.636 1.00 44.06 84 ILE A CA 1
ATOM 696 C C . ILE A 1 84 ? -15.695 25.453 30.165 1.00 44.06 84 ILE A C 1
ATOM 698 O O . ILE A 1 84 ? -15.307 25.387 31.325 1.00 44.06 84 ILE A O 1
ATOM 702 N N . GLN A 1 85 ? -15.210 26.392 29.339 1.00 38.91 85 GLN A N 1
ATOM 703 C CA . GLN A 1 85 ? -14.216 27.398 29.765 1.00 38.91 85 GLN A CA 1
ATOM 704 C C . GLN A 1 85 ? -14.808 28.765 30.127 1.00 38.91 85 GLN A C 1
ATOM 706 O O . GLN A 1 85 ? -14.093 29.583 30.699 1.00 38.91 85 GLN A O 1
ATOM 711 N N . GLU A 1 86 ? -16.077 29.025 29.809 1.00 41.75 86 GLU A N 1
ATOM 712 C CA . GLU A 1 86 ? -16.737 30.289 30.167 1.00 41.75 86 GLU A CA 1
ATOM 713 C C . GLU A 1 86 ? -17.270 30.235 31.616 1.00 41.75 86 GLU A C 1
ATOM 715 O O . GLU A 1 86 ? -17.097 31.189 32.369 1.00 41.75 86 GLU A O 1
ATOM 720 N N . GLU A 1 87 ? -17.762 29.072 32.068 1.00 38.97 87 GLU A N 1
ATOM 721 C CA . GLU A 1 87 ? -18.279 28.868 33.434 1.00 38.97 87 GLU A CA 1
ATOM 722 C C . GLU A 1 87 ? -17.163 28.860 34.513 1.00 38.97 87 GLU A C 1
ATOM 724 O O . GLU A 1 87 ? -17.317 29.472 35.568 1.00 38.97 87 GLU A O 1
ATOM 729 N N . GLU A 1 88 ? -15.981 28.276 34.241 1.00 40.31 88 GLU A N 1
ATOM 730 C CA . GLU A 1 88 ? -14.845 28.276 35.198 1.00 40.31 88 GLU A CA 1
ATOM 731 C C . GLU A 1 88 ? -14.114 29.638 35.297 1.00 40.31 88 GLU A C 1
ATOM 733 O O . GLU A 1 88 ? -13.257 29.832 36.168 1.00 40.31 88 GLU A O 1
ATOM 738 N N . ALA A 1 89 ? -14.419 30.574 34.391 1.00 39.06 89 ALA A N 1
ATOM 739 C CA . ALA A 1 89 ? -13.895 31.939 34.413 1.00 39.06 89 ALA A CA 1
ATOM 740 C C . ALA A 1 89 ? -14.809 32.896 35.199 1.00 39.06 89 ALA A C 1
ATOM 742 O O . ALA A 1 89 ? -14.301 33.783 35.885 1.00 39.06 89 ALA A O 1
ATOM 743 N N . GLU A 1 90 ? -16.130 32.698 35.150 1.00 39.53 90 GLU A N 1
ATOM 744 C CA . GLU A 1 90 ? -17.099 33.540 35.865 1.00 39.53 90 GLU A CA 1
ATOM 745 C C . GLU A 1 90 ? -17.149 33.219 37.376 1.00 39.53 90 GLU A C 1
ATOM 747 O O . GLU A 1 90 ? -17.299 34.127 38.194 1.00 39.53 90 GLU A O 1
ATOM 752 N N . GLU A 1 91 ? -16.888 31.968 37.788 1.00 40.72 91 GLU A N 1
ATOM 753 C CA . GLU A 1 91 ? -16.858 31.580 39.215 1.00 40.72 91 GLU A CA 1
ATOM 754 C C . GLU A 1 91 ? -15.642 32.146 39.995 1.00 40.72 91 GLU A C 1
ATOM 756 O O . GLU A 1 91 ? -15.638 32.143 41.224 1.00 40.72 91 GLU A O 1
ATOM 761 N N . LYS A 1 92 ? -14.613 32.685 39.314 1.00 38.56 92 LYS A N 1
ATOM 762 C CA . LYS A 1 92 ? -13.382 33.215 39.951 1.00 38.56 92 LYS A CA 1
ATOM 763 C C . LYS A 1 92 ? -13.264 34.743 40.015 1.00 38.56 92 LYS A C 1
ATOM 765 O O . LYS A 1 92 ? -12.326 35.227 40.644 1.00 38.56 92 LYS A O 1
ATOM 770 N N . GLU A 1 93 ? -14.199 35.511 39.448 1.00 35.56 93 GLU A N 1
ATOM 771 C CA . GLU A 1 93 ? -14.261 36.978 39.648 1.00 35.56 93 GLU A CA 1
ATOM 772 C C . GLU A 1 93 ? -15.244 37.416 40.756 1.00 35.56 93 GLU A C 1
ATOM 774 O O . GLU A 1 93 ? -15.381 38.609 41.026 1.00 35.56 93 GLU A O 1
ATOM 779 N N . ALA A 1 94 ? -15.886 36.473 41.458 1.00 40.34 94 ALA A N 1
ATOM 780 C CA . ALA A 1 94 ? -16.839 36.765 42.535 1.00 40.34 94 ALA A CA 1
ATOM 781 C C . ALA A 1 94 ? -16.236 36.802 43.963 1.00 40.34 94 ALA A C 1
ATOM 783 O O . ALA A 1 94 ? -16.953 37.146 44.901 1.00 40.34 94 ALA A O 1
ATOM 784 N N . GLU A 1 95 ? -14.951 36.465 44.157 1.00 43.97 95 GLU A N 1
ATOM 785 C CA . GLU A 1 95 ? -14.345 36.286 45.499 1.00 43.97 95 GLU A CA 1
ATOM 786 C C . GLU A 1 95 ? -13.500 37.481 46.015 1.00 43.97 95 GLU A C 1
ATOM 788 O O . GLU A 1 95 ? -12.916 37.402 47.091 1.00 43.97 95 GLU A O 1
ATOM 793 N N . GLU A 1 96 ? -13.471 38.629 45.322 1.00 43.31 96 GLU A N 1
ATOM 794 C CA . GLU A 1 96 ? -12.922 39.884 45.880 1.00 43.31 96 GLU A CA 1
ATOM 795 C C . GLU A 1 96 ? -13.792 41.119 45.570 1.00 43.31 96 GLU A C 1
ATOM 797 O O . GLU A 1 96 ? -13.548 41.840 44.596 1.00 43.31 96 GLU A O 1
ATOM 802 N N . LYS A 1 97 ? -14.751 41.424 46.465 1.00 35.19 97 LYS A N 1
ATOM 803 C CA . LYS A 1 97 ? -15.022 42.803 46.934 1.00 35.19 97 LYS A CA 1
ATOM 804 C C . LYS A 1 97 ? -15.940 42.893 48.160 1.00 35.19 97 LYS A C 1
ATOM 806 O O . LYS A 1 97 ? -16.966 42.232 48.239 1.00 35.19 97 LYS A O 1
ATOM 811 N N . ASP A 1 98 ? -15.536 43.793 49.054 1.00 30.83 98 ASP A N 1
ATOM 812 C CA . ASP A 1 98 ? -16.275 44.444 50.142 1.00 30.83 98 ASP A CA 1
ATOM 813 C C . ASP A 1 98 ? -16.992 43.573 51.187 1.00 30.83 98 ASP A C 1
ATOM 815 O O . ASP A 1 98 ? -18.214 43.437 51.242 1.00 30.83 98 ASP A O 1
ATOM 819 N N . LEU A 1 99 ? -16.188 43.158 52.169 1.00 38.28 99 LEU A N 1
ATOM 820 C CA . LEU A 1 99 ? -16.588 43.246 53.573 1.00 38.28 99 LEU A CA 1
ATOM 821 C C . LEU A 1 99 ? -16.593 44.723 54.021 1.00 38.28 99 LEU A C 1
ATOM 823 O O . LEU A 1 99 ? -15.584 45.198 54.541 1.00 38.28 99 LEU A O 1
ATOM 827 N N . GLU A 1 100 ? -17.718 45.431 53.896 1.00 32.41 100 GLU A N 1
ATOM 828 C CA . GLU A 1 100 ? -17.943 46.668 54.662 1.00 32.41 100 GLU A CA 1
ATOM 829 C C . GLU A 1 100 ? -19.409 46.800 55.129 1.00 32.41 100 GLU A C 1
ATOM 831 O O . GLU A 1 100 ? -20.339 46.846 54.334 1.00 32.41 100 GLU A O 1
ATOM 836 N N . GLU A 1 101 ? -19.565 46.787 56.458 1.00 31.30 101 GLU A N 1
ATOM 837 C CA . GLU A 1 101 ? -20.577 47.455 57.298 1.00 31.30 101 GLU A CA 1
ATOM 838 C C . GLU A 1 101 ? -22.055 47.576 56.827 1.00 31.30 101 GLU A C 1
ATOM 840 O O . GLU A 1 101 ? -22.374 48.285 55.879 1.00 31.30 101 GLU A O 1
ATOM 845 N N . VAL A 1 102 ? -23.001 47.022 57.611 1.00 34.06 102 VAL A N 1
ATOM 846 C CA . VAL A 1 102 ? -23.976 47.801 58.428 1.00 34.06 102 VAL A CA 1
ATOM 847 C C . VAL A 1 102 ? -24.937 46.882 59.224 1.00 34.06 102 VAL A C 1
ATOM 849 O O . VAL A 1 102 ? -25.196 45.730 58.889 1.00 34.06 102 VAL A O 1
ATOM 852 N N . GLU A 1 103 ? -25.394 47.429 60.349 1.00 28.55 103 GLU A N 1
ATOM 853 C CA . GLU A 1 103 ? -26.124 46.872 61.496 1.00 28.55 103 GLU A CA 1
ATOM 854 C C . GLU A 1 103 ? -27.656 46.648 61.303 1.00 28.55 103 GLU A C 1
ATOM 856 O O . GLU A 1 103 ? -28.269 47.218 60.404 1.00 28.55 103 GLU A O 1
ATOM 861 N N . ALA A 1 104 ? -28.272 45.940 62.276 1.00 29.88 104 ALA A N 1
ATOM 862 C CA . ALA A 1 104 ? -29.692 46.007 62.713 1.00 29.88 104 ALA A CA 1
ATOM 863 C C . ALA A 1 104 ? -30.761 45.125 61.990 1.00 29.88 104 ALA A C 1
ATOM 865 O O . ALA A 1 104 ? -30.639 44.857 60.803 1.00 29.88 104 ALA A O 1
ATOM 866 N N . VAL A 1 105 ? -31.879 44.646 62.591 1.00 29.12 105 VAL A N 1
ATOM 867 C CA . VAL A 1 105 ? -32.375 44.499 63.996 1.00 29.12 105 VAL A CA 1
ATOM 868 C C . VAL A 1 105 ? -33.635 43.570 64.019 1.00 29.12 105 VAL A C 1
ATOM 870 O O . VAL A 1 105 ? -34.341 43.485 63.022 1.00 29.12 105 VAL A O 1
ATOM 873 N N . ALA A 1 106 ? -33.955 42.970 65.183 1.00 32.00 106 ALA A N 1
ATOM 874 C CA . ALA A 1 106 ? -35.261 42.405 65.633 1.00 32.00 106 ALA A CA 1
ATOM 875 C C . ALA A 1 106 ? -35.892 41.130 64.996 1.00 32.00 106 ALA A C 1
ATOM 877 O O . ALA A 1 106 ? -36.549 41.154 63.963 1.00 32.00 106 ALA A O 1
ATOM 878 N N . GLU A 1 107 ? -35.801 40.032 65.760 1.00 35.34 107 GLU A N 1
ATOM 879 C CA . GLU A 1 107 ? -36.911 39.294 66.418 1.00 35.34 107 GLU A CA 1
ATOM 880 C C . GLU A 1 107 ? -38.353 39.336 65.836 1.00 35.34 107 GLU A C 1
ATOM 882 O O . GLU A 1 107 ? -38.964 40.393 65.699 1.00 35.34 107 GLU A O 1
ATOM 887 N N . GLY A 1 108 ? -38.972 38.153 65.658 1.00 25.98 108 GLY A N 1
ATOM 888 C CA . GLY A 1 108 ? -40.393 38.009 65.295 1.00 25.98 108 GLY A CA 1
ATOM 889 C C . GLY A 1 108 ? -40.978 36.612 65.572 1.00 25.98 108 GLY A C 1
ATOM 890 O O . GLY A 1 108 ? -40.874 35.707 64.750 1.00 25.98 108 GLY A O 1
ATOM 891 N N . ARG A 1 109 ? -41.612 36.437 66.737 1.00 38.72 109 ARG A N 1
ATOM 892 C CA . ARG A 1 109 ? -42.272 35.199 67.212 1.00 38.72 109 ARG A CA 1
ATOM 893 C C . ARG A 1 109 ? -43.766 35.191 66.855 1.00 38.72 109 ARG A C 1
ATOM 895 O O . ARG A 1 109 ? -44.409 36.226 66.996 1.00 38.72 109 ARG A O 1
ATOM 902 N N . SER A 1 110 ? -44.350 34.033 66.520 1.00 33.97 110 SER A N 1
ATOM 903 C CA . SER A 1 110 ? -45.816 33.862 66.519 1.00 33.97 110 SER A CA 1
ATOM 904 C C . SER A 1 110 ? -46.256 32.421 66.821 1.00 33.97 110 SER A C 1
ATOM 906 O O . SER A 1 110 ? -45.971 31.508 66.050 1.00 33.97 110 SER A O 1
ATOM 908 N N . ASP A 1 111 ? -46.957 32.251 67.945 1.00 37.91 111 ASP A N 1
ATOM 909 C CA . ASP A 1 111 ? -47.789 31.086 68.297 1.00 37.91 111 ASP A CA 1
ATOM 910 C C . ASP A 1 111 ? -49.249 31.380 67.898 1.00 37.91 111 ASP A C 1
ATOM 912 O O . ASP A 1 111 ? -49.661 32.542 67.899 1.00 37.91 111 ASP A O 1
ATOM 916 N N . GLY A 1 112 ? -50.067 30.355 67.628 1.00 34.19 112 GLY A N 1
ATOM 917 C CA . GLY A 1 112 ? -51.477 30.563 67.263 1.00 34.19 112 GLY A CA 1
ATOM 918 C C . GLY A 1 112 ? -52.325 29.291 67.217 1.00 34.19 112 GLY A C 1
ATOM 919 O O . GLY A 1 112 ? -52.518 28.710 66.154 1.00 34.19 112 GLY A O 1
ATOM 920 N N . ASP A 1 113 ? -52.848 28.889 68.372 1.00 36.62 113 ASP A N 1
ATOM 921 C CA . ASP A 1 113 ? -53.769 27.756 68.555 1.00 36.62 113 ASP A CA 1
ATOM 922 C C . ASP A 1 113 ? -55.258 28.204 68.498 1.00 36.62 113 ASP A C 1
ATOM 924 O O . ASP A 1 113 ? -55.514 29.409 68.511 1.00 36.62 113 ASP A O 1
ATOM 928 N N . VAL A 1 114 ? -56.213 27.245 68.526 1.00 37.84 114 VAL A N 1
ATOM 929 C CA . VAL A 1 114 ? -57.602 27.305 69.106 1.00 37.84 114 VAL A CA 1
ATOM 930 C C . VAL A 1 114 ? -58.764 26.660 68.283 1.00 37.84 114 VAL A C 1
ATOM 932 O O . VAL A 1 114 ? -59.352 27.249 67.382 1.00 37.84 114 VAL A O 1
ATOM 935 N N . LEU A 1 115 ? -59.169 25.466 68.759 1.00 36.06 115 LEU A N 1
ATOM 936 C CA . LEU A 1 115 ? -60.523 24.885 68.998 1.00 36.06 115 LEU A CA 1
ATOM 937 C C . LEU A 1 115 ? -61.619 24.645 67.910 1.00 36.06 115 LEU A C 1
ATOM 939 O O . LEU A 1 115 ? -62.454 25.492 67.617 1.00 36.06 115 LEU A O 1
ATOM 943 N N . VAL A 1 116 ? -61.772 23.349 67.576 1.00 39.44 116 VAL A N 1
ATOM 944 C CA . VAL A 1 116 ? -62.922 22.431 67.869 1.00 39.44 116 VAL A CA 1
ATOM 945 C C . VAL A 1 116 ? -64.371 22.765 67.444 1.00 39.44 116 VAL A C 1
ATOM 947 O O . VAL A 1 116 ? -65.041 23.622 68.013 1.00 39.44 116 VAL A O 1
ATOM 950 N N . THR A 1 117 ? -64.934 21.866 66.616 1.00 28.67 117 THR A N 1
ATOM 951 C CA . THR A 1 117 ? -66.259 21.177 66.738 1.00 28.67 117 THR A CA 1
ATOM 952 C C . THR A 1 117 ? -66.368 20.099 65.624 1.00 28.67 117 THR A C 1
ATOM 954 O O . THR A 1 117 ? -65.708 20.246 64.604 1.00 28.67 117 THR A O 1
ATOM 957 N N . ALA A 1 118 ? -67.110 18.975 65.679 1.00 30.75 118 ALA A N 1
ATOM 958 C CA . ALA A 1 118 ? -67.881 18.275 66.727 1.00 30.75 118 ALA A CA 1
ATOM 959 C C . ALA A 1 118 ? -67.924 16.730 66.435 1.00 30.75 118 ALA A C 1
ATOM 961 O O . ALA A 1 118 ? -66.998 16.192 65.837 1.00 30.75 118 ALA A O 1
ATOM 962 N N . SER A 1 119 ? -68.966 15.988 66.858 1.00 41.50 119 SER A N 1
ATOM 963 C CA . SER A 1 119 ? -69.175 14.523 66.647 1.00 41.50 119 SER A CA 1
ATOM 964 C C . SER A 1 119 ? -70.698 14.204 66.637 1.00 41.50 119 SER A C 1
ATOM 966 O O . SER A 1 119 ? -71.399 15.026 67.239 1.00 41.50 119 SER A O 1
ATOM 968 N N . PRO A 1 120 ? -71.270 13.107 66.039 1.00 49.78 120 PRO A N 1
ATOM 969 C CA . PRO A 1 120 ? -71.004 11.699 66.450 1.00 49.78 120 PRO A CA 1
ATOM 970 C C . PRO A 1 120 ? -71.223 10.496 65.451 1.00 49.78 120 PRO A C 1
ATOM 972 O O . PRO A 1 120 ? -72.168 10.482 64.672 1.00 49.78 120 PRO A O 1
ATOM 975 N N . ARG A 1 121 ? -70.473 9.387 65.682 1.00 38.03 121 ARG A N 1
ATOM 976 C CA . ARG A 1 121 ? -70.830 7.924 65.528 1.00 38.03 121 ARG A CA 1
ATOM 977 C C . ARG A 1 121 ? -71.035 7.300 64.108 1.00 38.03 121 ARG A C 1
ATOM 979 O O . ARG A 1 121 ? -72.043 7.569 63.476 1.00 38.03 121 ARG A O 1
ATOM 986 N N . THR A 1 122 ? -70.097 6.514 63.523 1.00 42.31 122 THR A N 1
ATOM 987 C CA . THR A 1 122 ? -69.716 5.057 63.707 1.00 42.31 122 THR A CA 1
ATOM 988 C C . THR A 1 122 ? -70.660 3.996 63.08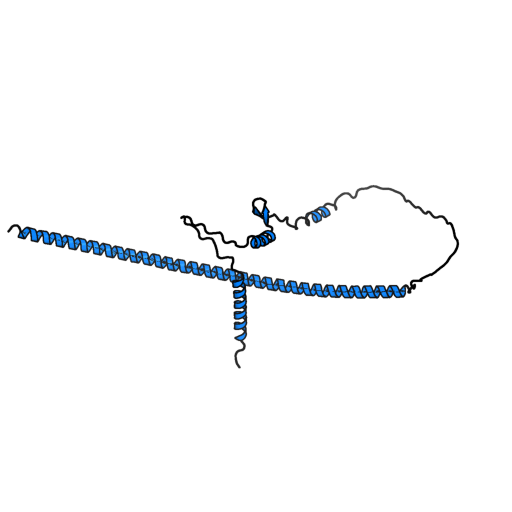2 1.00 42.31 122 THR A C 1
ATOM 990 O O . THR A 1 122 ? -71.863 4.226 63.115 1.00 42.31 122 THR A O 1
ATOM 993 N N . PRO A 1 123 ? -70.221 2.742 62.775 1.00 52.31 123 PRO A N 1
ATOM 994 C CA . PRO A 1 123 ? -68.959 2.263 62.153 1.00 52.31 123 PRO A CA 1
ATOM 995 C C . PRO A 1 123 ? -69.174 1.122 61.099 1.00 52.31 123 PRO A C 1
ATOM 997 O O . PRO A 1 123 ? -70.160 0.399 61.186 1.00 52.31 123 PRO A O 1
ATOM 1000 N N . THR A 1 124 ? -68.240 0.836 60.170 1.00 37.84 124 THR A N 1
ATOM 1001 C CA . THR A 1 124 ? -68.160 -0.477 59.454 1.00 37.84 124 THR A CA 1
ATOM 1002 C C . THR A 1 124 ? -66.787 -0.711 58.804 1.00 37.84 124 THR A C 1
ATOM 1004 O O . THR A 1 124 ? -66.201 0.211 58.252 1.00 37.84 124 THR A O 1
ATOM 1007 N N . ALA A 1 125 ? -66.319 -1.968 58.850 1.00 38.62 125 ALA A N 1
ATOM 1008 C CA . ALA A 1 125 ? -65.195 -2.538 58.092 1.00 38.62 125 ALA A CA 1
ATOM 1009 C C . ALA A 1 125 ? -63.831 -1.826 58.211 1.00 38.62 125 ALA A C 1
ATOM 1011 O O . ALA A 1 125 ? -63.282 -1.306 57.242 1.00 38.62 125 ALA A O 1
ATOM 1012 N N . GLY A 1 126 ? -63.212 -1.926 59.390 1.00 43.38 126 GLY A N 1
ATOM 1013 C CA . GLY A 1 126 ? -61.762 -1.779 59.492 1.00 43.38 126 GLY A CA 1
ATOM 1014 C C . GLY A 1 126 ? -61.058 -2.945 58.794 1.00 43.38 126 GLY A C 1
ATOM 1015 O O . GLY A 1 126 ? -60.873 -3.999 59.400 1.00 43.38 126 GLY A O 1
ATOM 1016 N N . GLN A 1 127 ? -60.646 -2.763 57.538 1.00 46.22 127 GLN A N 1
ATOM 1017 C CA . GLN A 1 127 ? -59.638 -3.625 56.925 1.00 46.22 127 GLN A CA 1
ATOM 1018 C C . GLN A 1 127 ? -58.264 -3.147 57.396 1.00 46.22 127 GLN A C 1
ATOM 1020 O O . GLN A 1 127 ? -57.564 -2.402 56.713 1.00 46.22 127 GLN A O 1
ATOM 1025 N N . SER A 1 128 ? -57.917 -3.542 58.621 1.00 42.84 128 SER A N 1
ATOM 1026 C CA . SER A 1 128 ? -56.625 -3.254 59.230 1.00 42.84 128 SER A CA 1
ATOM 1027 C C . SER A 1 128 ? -55.512 -3.847 58.369 1.00 42.84 128 SER A C 1
ATOM 1029 O O . SER A 1 128 ? -55.242 -5.047 58.439 1.00 42.84 128 SER A O 1
ATOM 1031 N N . ILE A 1 129 ? -54.837 -3.007 57.579 1.00 50.09 129 ILE A N 1
ATOM 1032 C CA . ILE A 1 129 ? -53.492 -3.331 57.104 1.00 50.09 129 ILE A CA 1
ATOM 1033 C C . ILE A 1 129 ? -52.677 -3.568 58.369 1.00 50.09 129 ILE A C 1
ATOM 1035 O O . ILE A 1 129 ? -52.580 -2.681 59.219 1.00 50.09 129 ILE A O 1
ATOM 1039 N N . SER A 1 130 ? -52.193 -4.801 58.527 1.00 46.84 130 SER A N 1
ATOM 1040 C CA . SER A 1 130 ? -51.505 -5.238 59.735 1.00 46.84 130 SER A CA 1
ATOM 1041 C C . SER A 1 130 ? -50.415 -4.235 60.095 1.00 46.84 130 SER A C 1
ATOM 1043 O O . SER A 1 130 ? -49.507 -3.989 59.297 1.00 46.84 130 SER A O 1
ATOM 1045 N N . SER A 1 131 ? -50.514 -3.665 61.297 1.00 52.16 131 SER A N 1
ATOM 1046 C CA . SER A 1 131 ? -49.457 -2.862 61.902 1.00 52.16 131 SER A CA 1
ATOM 1047 C C . SER A 1 131 ? -48.300 -3.792 62.261 1.00 52.16 131 SER A C 1
ATOM 1049 O O . SER A 1 131 ? -48.096 -4.126 63.429 1.00 52.16 131 SER A O 1
ATOM 1051 N N . GLY A 1 132 ? -47.566 -4.246 61.243 1.00 60.97 132 GLY A N 1
ATOM 1052 C CA . GLY A 1 132 ? -46.300 -4.938 61.424 1.00 60.97 132 GLY A CA 1
ATOM 1053 C C . GLY A 1 132 ? -45.405 -4.068 62.296 1.00 60.97 132 GLY A C 1
ATOM 1054 O O . GLY A 1 132 ? -45.336 -2.854 62.078 1.00 60.97 132 GLY A O 1
ATOM 1055 N N . SER A 1 133 ? -44.774 -4.681 63.302 1.00 77.75 133 SER A N 1
ATOM 1056 C CA . SER A 1 133 ? -43.895 -3.972 64.235 1.00 77.75 133 SER A CA 1
ATOM 1057 C C . SER A 1 133 ? -42.927 -3.071 63.463 1.00 77.75 133 SER A C 1
ATOM 1059 O O . SER A 1 133 ? -42.442 -3.449 62.390 1.00 77.75 133 SER A O 1
ATOM 1061 N N . HIS A 1 134 ? -42.620 -1.891 64.011 1.00 80.19 134 HIS A N 1
ATOM 1062 C CA . HIS A 1 134 ? -41.590 -1.004 63.455 1.00 80.19 134 HIS A CA 1
ATOM 1063 C C . HIS A 1 134 ? -40.284 -1.766 63.178 1.00 80.19 134 HIS A C 1
ATOM 1065 O O . HIS A 1 134 ? -39.632 -1.533 62.167 1.00 80.19 134 HIS A O 1
ATOM 1071 N N . GLU A 1 135 ? -39.986 -2.743 64.027 1.00 82.00 135 GLU A N 1
ATOM 1072 C CA . GLU A 1 135 ? -38.868 -3.682 63.962 1.00 82.00 135 GLU A CA 1
ATOM 1073 C C . GLU A 1 135 ? -38.881 -4.551 62.688 1.00 82.00 135 GLU A C 1
ATOM 1075 O O . GLU A 1 135 ? -37.864 -4.692 62.015 1.00 82.00 135 GLU A O 1
ATOM 1080 N N . THR A 1 136 ? -40.051 -5.051 62.269 1.00 89.88 136 THR A N 1
ATOM 1081 C CA . THR A 1 136 ? -40.209 -5.814 61.016 1.00 89.88 136 THR A CA 1
ATOM 1082 C C . THR A 1 136 ? -40.001 -4.931 59.785 1.00 89.88 136 THR A C 1
ATOM 1084 O O . THR A 1 136 ? -39.436 -5.381 58.792 1.00 89.88 136 THR A O 1
ATOM 1087 N N . ARG A 1 137 ? -40.441 -3.666 59.841 1.00 89.75 137 ARG A N 1
ATOM 1088 C CA . ARG A 1 137 ? -40.221 -2.689 58.760 1.00 89.75 137 ARG A CA 1
ATOM 1089 C C . ARG A 1 137 ? -38.756 -2.262 58.667 1.00 89.75 137 ARG A C 1
ATOM 1091 O O . ARG A 1 137 ? -38.265 -2.085 57.557 1.00 89.75 137 ARG A O 1
ATOM 1098 N N . LEU A 1 138 ? -38.078 -2.121 59.808 1.00 94.25 138 LEU A N 1
ATOM 1099 C CA . LEU A 1 138 ? -36.653 -1.800 59.882 1.00 94.25 138 LEU A CA 1
ATOM 1100 C C . LEU A 1 138 ? -35.812 -2.922 59.257 1.00 94.25 138 LEU A C 1
ATOM 1102 O O . LEU A 1 138 ? -35.059 -2.656 58.328 1.00 94.25 138 LEU A O 1
ATOM 1106 N N . ALA A 1 139 ? -36.035 -4.174 59.671 1.00 93.81 139 ALA A N 1
ATOM 1107 C CA . ALA A 1 139 ? -35.330 -5.339 59.132 1.00 93.81 139 ALA A CA 1
ATOM 1108 C C . ALA A 1 139 ? -35.530 -5.514 57.612 1.00 93.81 139 ALA A C 1
ATOM 1110 O O . ALA A 1 139 ? -34.601 -5.876 56.893 1.00 93.81 139 ALA A O 1
ATOM 1111 N N . LEU A 1 140 ? -36.730 -5.213 57.097 1.00 95.62 140 LEU A N 1
ATOM 1112 C CA . LEU A 1 140 ? -37.004 -5.196 55.654 1.00 95.62 140 LEU A CA 1
ATOM 1113 C C . LEU A 1 140 ? -36.193 -4.119 54.919 1.00 95.62 140 LEU A C 1
ATOM 1115 O O . LEU A 1 140 ? -35.706 -4.362 53.818 1.00 95.62 140 LEU A O 1
ATOM 1119 N N . LEU A 1 141 ? -36.041 -2.938 55.521 1.00 96.50 141 LEU A N 1
ATOM 1120 C CA . LEU A 1 141 ? -35.294 -1.831 54.931 1.00 96.50 141 LEU A CA 1
ATOM 1121 C C . LEU A 1 141 ? -33.777 -2.077 54.986 1.00 96.50 141 LEU A C 1
ATOM 1123 O O . LEU A 1 141 ? -33.094 -1.817 54.002 1.00 96.50 141 LEU A O 1
ATOM 1127 N N . GLU A 1 142 ? -33.263 -2.656 56.072 1.00 96.75 142 GLU A N 1
ATOM 1128 C CA . GLU A 1 142 ? -31.870 -3.116 56.180 1.00 96.75 142 GLU A CA 1
ATOM 1129 C C . GLU A 1 142 ? -31.536 -4.195 55.138 1.00 96.75 142 GLU A C 1
ATOM 1131 O O . GLU A 1 142 ? -30.489 -4.124 54.488 1.00 96.75 142 GLU A O 1
ATOM 1136 N N . ALA A 1 143 ? -32.440 -5.158 54.923 1.00 96.19 143 ALA A N 1
ATOM 1137 C CA . ALA A 1 143 ? -32.279 -6.188 53.898 1.00 96.19 143 ALA A CA 1
ATOM 1138 C C . ALA A 1 143 ? -32.249 -5.591 52.480 1.00 96.19 143 ALA A C 1
ATOM 1140 O O . ALA A 1 143 ? -31.375 -5.944 51.693 1.00 96.19 143 ALA A O 1
ATOM 1141 N N . LEU A 1 144 ? -33.143 -4.642 52.171 1.00 97.44 144 LEU A N 1
ATOM 1142 C CA . LEU A 1 144 ? -33.162 -3.949 50.876 1.00 97.44 144 LEU A CA 1
ATOM 1143 C C . LEU A 1 144 ? -31.927 -3.061 50.656 1.00 97.44 144 LEU A C 1
ATOM 1145 O O . LEU A 1 144 ? -31.411 -3.004 49.545 1.00 97.44 144 LEU A O 1
ATOM 1149 N N . VAL A 1 145 ? -31.423 -2.389 51.696 1.00 97.75 145 VAL A N 1
ATOM 1150 C CA . VAL A 1 145 ? -30.177 -1.603 51.615 1.00 97.75 145 VAL A CA 1
ATOM 1151 C C . VAL A 1 145 ? -28.957 -2.511 51.422 1.00 97.75 145 VAL A C 1
ATOM 1153 O O . VAL A 1 145 ? -28.048 -2.153 50.674 1.00 97.75 145 VAL A O 1
ATOM 1156 N N . SER A 1 146 ? -28.942 -3.691 52.049 1.00 97.06 146 SER A N 1
ATOM 1157 C CA . SER A 1 146 ? -27.885 -4.692 51.847 1.00 97.06 146 SER A CA 1
ATOM 1158 C C . SER A 1 146 ? -27.901 -5.251 50.421 1.00 97.06 146 SER A C 1
ATOM 1160 O O . SER A 1 146 ? -26.869 -5.236 49.759 1.00 97.06 146 SER A O 1
ATOM 1162 N N . ASP A 1 147 ? -29.071 -5.646 49.912 1.00 97.50 147 ASP A N 1
ATOM 1163 C CA . ASP A 1 147 ? -29.228 -6.138 48.538 1.00 97.50 147 ASP A CA 1
ATOM 1164 C C . ASP A 1 147 ? -28.845 -5.070 47.496 1.00 97.50 147 ASP A C 1
ATOM 1166 O O . ASP A 1 147 ? -28.061 -5.337 46.588 1.00 97.50 147 ASP A O 1
ATOM 1170 N N . LEU A 1 148 ? -29.289 -3.820 47.679 1.00 97.31 148 LEU A N 1
ATOM 1171 C CA . LEU A 1 148 ? -28.895 -2.699 46.820 1.00 97.31 148 LEU A CA 1
ATOM 1172 C C . LEU A 1 148 ? -27.376 -2.468 46.826 1.00 97.31 148 LEU A C 1
ATOM 1174 O O . LEU A 1 148 ? -26.787 -2.217 45.776 1.00 97.31 148 LEU A O 1
ATOM 1178 N N . LYS A 1 149 ? -26.730 -2.552 47.994 1.00 97.94 149 LYS A N 1
ATOM 1179 C CA . LYS A 1 149 ? -25.273 -2.418 48.113 1.00 97.94 149 LYS A CA 1
ATOM 1180 C C . LYS A 1 149 ? -24.551 -3.518 47.331 1.00 97.94 149 LYS A C 1
ATOM 1182 O O . LYS A 1 149 ? -23.587 -3.214 46.629 1.00 97.94 149 LYS A O 1
ATOM 1187 N N . ASP A 1 150 ? -25.016 -4.759 47.425 1.00 97.06 150 ASP A N 1
ATOM 1188 C CA . ASP A 1 150 ? -24.408 -5.891 46.725 1.00 97.06 150 ASP A CA 1
ATOM 1189 C C . ASP A 1 150 ? -24.634 -5.798 45.202 1.00 97.06 150 ASP A C 1
ATOM 1191 O O . ASP A 1 150 ? -23.700 -6.030 44.431 1.00 97.06 150 ASP A O 1
ATOM 1195 N N . GLN A 1 151 ? -25.810 -5.339 44.752 1.00 97.88 151 GLN A N 1
ATOM 1196 C CA . GLN A 1 151 ? -26.068 -5.023 43.339 1.00 97.88 151 GLN A CA 1
ATOM 1197 C C . GLN A 1 151 ? -25.147 -3.908 42.809 1.00 97.88 151 GLN A C 1
ATOM 1199 O O . GLN A 1 151 ? -24.577 -4.039 41.725 1.00 97.88 151 GLN A O 1
ATOM 1204 N N . VAL A 1 152 ? -24.961 -2.819 43.566 1.00 97.81 152 VAL A N 1
ATOM 1205 C CA . VAL A 1 152 ? -24.063 -1.712 43.183 1.00 97.81 152 VAL A CA 1
ATOM 1206 C C . VAL A 1 152 ? -22.605 -2.175 43.121 1.00 97.81 152 VAL A C 1
ATOM 1208 O O . VAL A 1 152 ? -21.887 -1.794 42.197 1.00 97.81 152 VAL A O 1
ATOM 1211 N N . LEU A 1 153 ? -22.166 -3.026 44.055 1.00 97.69 153 LEU A N 1
ATOM 1212 C CA . LEU A 1 153 ? -20.830 -3.627 44.022 1.00 97.69 153 LEU A CA 1
ATOM 1213 C C . LEU A 1 153 ? -20.633 -4.525 42.794 1.00 97.69 153 LEU A C 1
ATOM 1215 O O . LEU A 1 153 ? -19.584 -4.439 42.158 1.00 97.69 153 LEU A O 1
ATOM 1219 N N . LEU A 1 154 ? -21.634 -5.332 42.428 1.00 97.56 154 LEU A N 1
ATOM 1220 C CA . LEU A 1 154 ? -21.581 -6.180 41.236 1.00 97.56 154 LEU A CA 1
ATOM 1221 C C . LEU A 1 154 ? -21.426 -5.340 39.958 1.00 97.56 154 LEU A C 1
ATOM 1223 O O . LEU A 1 154 ? -20.486 -5.555 39.195 1.00 97.56 154 LEU A O 1
ATOM 1227 N N . VAL A 1 155 ? -22.277 -4.323 39.777 1.00 97.88 155 VAL A N 1
ATOM 1228 C CA . VAL A 1 155 ? -22.198 -3.403 38.627 1.00 97.88 155 VAL A CA 1
ATOM 1229 C C . VAL A 1 155 ? -20.855 -2.668 38.591 1.00 97.88 155 VAL A C 1
ATOM 1231 O O . VAL A 1 155 ? -20.253 -2.550 37.527 1.00 97.88 155 VAL A O 1
ATOM 1234 N N . HIS A 1 156 ? -20.337 -2.218 39.738 1.00 97.94 156 HIS A N 1
ATOM 1235 C CA . HIS A 1 156 ? -19.019 -1.585 39.816 1.00 97.94 156 HIS A CA 1
ATOM 1236 C C . HIS A 1 156 ? -17.889 -2.538 39.386 1.00 97.94 156 HIS A C 1
ATOM 1238 O O . HIS A 1 156 ? -16.989 -2.128 38.652 1.00 97.94 156 HIS A O 1
ATOM 1244 N N . CYS A 1 157 ? -17.926 -3.806 39.808 1.00 98.31 157 CYS A N 1
ATOM 1245 C CA . CYS A 1 157 ? -16.950 -4.815 39.391 1.00 98.31 157 CYS A CA 1
ATOM 1246 C C . CYS A 1 157 ? -16.999 -5.088 37.880 1.00 98.31 157 CYS A C 1
ATOM 1248 O O . CYS A 1 157 ? -15.944 -5.106 37.243 1.00 98.31 157 CYS A O 1
ATOM 1250 N N . ASP A 1 158 ? -18.192 -5.233 37.301 1.00 97.94 158 ASP A N 1
ATOM 1251 C CA . ASP A 1 158 ? -18.365 -5.460 35.860 1.00 97.94 158 ASP A CA 1
ATOM 1252 C C . ASP A 1 158 ? -17.913 -4.242 35.034 1.00 97.94 158 ASP A C 1
ATOM 1254 O O . ASP A 1 158 ? -17.189 -4.386 34.046 1.00 97.94 158 ASP A O 1
ATOM 1258 N N . MET A 1 159 ? -18.268 -3.024 35.466 1.00 98.31 159 MET A N 1
ATOM 1259 C CA . MET A 1 159 ? -17.812 -1.779 34.835 1.00 98.31 159 MET A CA 1
ATOM 1260 C C . MET A 1 159 ? -16.288 -1.627 34.897 1.00 98.31 159 MET A C 1
ATOM 1262 O O . MET A 1 159 ? -15.675 -1.217 33.910 1.00 98.31 159 MET A O 1
ATOM 1266 N N . TRP A 1 160 ? -15.667 -1.974 36.029 1.00 98.31 160 TRP A N 1
ATOM 1267 C CA . TRP A 1 160 ? -14.213 -1.930 36.172 1.00 98.31 160 TRP A CA 1
ATOM 1268 C C . TRP A 1 160 ? -13.520 -2.933 35.241 1.00 98.31 160 TRP A C 1
ATOM 1270 O O . TRP A 1 160 ? -12.585 -2.569 34.527 1.00 98.31 160 TRP A O 1
ATOM 1280 N N . ALA A 1 161 ? -14.006 -4.178 35.190 1.00 97.75 161 ALA A N 1
ATOM 1281 C CA . ALA A 1 161 ? -13.471 -5.202 34.296 1.00 97.75 161 ALA A CA 1
ATOM 1282 C C . ALA A 1 161 ? -13.585 -4.790 32.815 1.00 97.75 161 ALA A C 1
ATOM 1284 O O . ALA A 1 161 ? -12.615 -4.910 32.066 1.00 97.75 161 ALA A O 1
ATOM 1285 N N . GLY A 1 162 ? -14.730 -4.225 32.411 1.00 98.38 162 GLY A N 1
ATOM 1286 C CA . GLY A 1 162 ? -14.922 -3.681 31.065 1.00 98.38 162 GLY A CA 1
ATOM 1287 C C . GLY A 1 162 ? -13.995 -2.500 30.747 1.00 98.38 162 GLY A C 1
ATOM 1288 O O . GLY A 1 162 ? -13.518 -2.376 29.620 1.00 98.38 162 GLY A O 1
ATOM 1289 N N . PHE A 1 163 ? -13.676 -1.651 31.730 1.00 98.56 163 PHE A N 1
ATOM 1290 C CA . PHE A 1 163 ? -12.713 -0.562 31.548 1.00 98.56 163 PHE A CA 1
ATOM 1291 C C . PHE A 1 163 ? -11.281 -1.077 31.327 1.00 98.56 163 PHE A C 1
ATOM 1293 O O . PHE A 1 163 ? -10.593 -0.600 30.421 1.00 98.56 163 PHE A O 1
ATOM 1300 N N . ASP A 1 164 ? -10.841 -2.077 32.097 1.00 98.44 164 ASP A N 1
ATOM 1301 C CA . ASP A 1 164 ? -9.533 -2.714 31.898 1.00 98.44 164 ASP A CA 1
ATOM 1302 C C . ASP A 1 164 ? -9.454 -3.464 30.549 1.00 98.44 164 ASP A C 1
ATOM 1304 O O . ASP A 1 164 ? -8.413 -3.418 29.883 1.00 98.44 164 ASP A O 1
ATOM 1308 N N . GLU A 1 165 ? -10.551 -4.069 30.074 1.00 98.62 165 GLU A N 1
ATOM 1309 C CA . GLU A 1 165 ? -10.635 -4.646 28.722 1.00 98.62 165 GLU A CA 1
ATOM 1310 C C . GLU A 1 165 ? -10.492 -3.570 27.631 1.00 98.62 165 GLU A C 1
ATOM 1312 O O . GLU A 1 165 ? -9.632 -3.695 26.754 1.00 98.62 165 GLU A O 1
ATOM 1317 N N . ILE A 1 166 ? -11.255 -2.472 27.708 1.00 98.38 166 ILE A N 1
ATOM 1318 C CA . ILE A 1 166 ? -11.158 -1.342 26.763 1.00 98.38 166 ILE A CA 1
ATOM 1319 C C . ILE A 1 166 ? -9.731 -0.780 26.733 1.00 98.38 166 ILE A C 1
ATOM 1321 O O . ILE A 1 166 ? -9.177 -0.531 25.661 1.00 98.38 166 ILE A O 1
ATOM 1325 N N . LYS A 1 167 ? -9.102 -0.620 27.900 1.00 98.44 167 LYS A N 1
ATOM 1326 C CA . LYS A 1 167 ? -7.716 -0.156 28.029 1.00 98.44 167 LYS A CA 1
ATOM 1327 C C . LYS A 1 167 ? -6.719 -1.115 27.368 1.00 98.44 167 LYS A C 1
ATOM 1329 O O . LYS A 1 167 ? -5.792 -0.654 26.702 1.00 98.44 167 LYS A O 1
ATOM 1334 N N . SER A 1 168 ? -6.926 -2.425 27.502 1.00 98.00 168 SER A N 1
ATOM 1335 C CA . SER A 1 168 ? -6.129 -3.455 26.823 1.00 98.00 168 SER A CA 1
ATOM 1336 C C . SER A 1 168 ? -6.284 -3.386 25.297 1.00 98.00 168 SER A C 1
ATOM 1338 O O . SER A 1 168 ? -5.288 -3.355 24.570 1.00 98.00 168 SER A O 1
ATOM 1340 N N . ILE A 1 169 ? -7.521 -3.255 24.801 1.00 98.56 169 ILE A N 1
ATOM 1341 C CA . ILE A 1 169 ? -7.826 -3.104 23.368 1.00 98.56 169 ILE A CA 1
ATOM 1342 C C . ILE A 1 169 ? -7.160 -1.845 22.796 1.00 98.56 169 ILE A C 1
ATOM 1344 O O . ILE A 1 169 ? -6.511 -1.915 21.751 1.00 98.56 169 ILE A O 1
ATOM 1348 N N . LEU A 1 170 ? -7.259 -0.704 23.488 1.00 98.50 170 LEU A N 1
ATOM 1349 C CA . LEU A 1 170 ? -6.624 0.553 23.075 1.00 98.50 170 LEU A CA 1
ATOM 1350 C C . LEU A 1 170 ? -5.092 0.442 23.033 1.00 98.50 170 LEU A C 1
ATOM 1352 O O . LEU A 1 170 ? -4.467 0.937 22.090 1.00 98.50 170 LEU A O 1
ATOM 1356 N N . ALA A 1 171 ? -4.479 -0.240 24.005 1.00 98.38 171 ALA A N 1
ATOM 1357 C CA . ALA A 1 171 ? -3.041 -0.499 24.003 1.00 98.38 171 ALA A CA 1
ATOM 1358 C C . ALA A 1 171 ? -2.621 -1.384 22.815 1.00 98.38 171 ALA A C 1
ATOM 1360 O O . ALA A 1 171 ? -1.668 -1.045 22.112 1.00 98.38 171 ALA A O 1
ATOM 1361 N N . SER A 1 172 ? -3.367 -2.459 22.529 1.00 97.94 172 SER A N 1
ATOM 1362 C CA . SER A 1 172 ? -3.126 -3.320 21.360 1.00 97.94 172 SER A CA 1
ATOM 1363 C C . SER A 1 172 ? -3.249 -2.543 20.047 1.00 97.94 172 SER A C 1
ATOM 1365 O O . SER A 1 172 ? -2.335 -2.567 19.228 1.00 97.94 172 SER A O 1
ATOM 1367 N N . HIS A 1 173 ? -4.332 -1.778 19.874 1.00 98.12 173 HIS A N 1
ATOM 1368 C CA . HIS A 1 173 ? -4.554 -0.957 18.680 1.00 98.12 173 HIS A CA 1
ATOM 1369 C C . HIS A 1 173 ? -3.464 0.104 18.475 1.00 98.12 173 HIS A C 1
ATOM 1371 O O . HIS A 1 173 ? -3.126 0.419 17.334 1.00 98.12 173 HIS A O 1
ATOM 1377 N N . THR A 1 174 ? -2.900 0.651 19.556 1.00 98.44 174 THR A N 1
ATOM 1378 C CA . THR A 1 174 ? -1.778 1.599 19.474 1.00 98.44 174 THR A CA 1
ATOM 1379 C C . THR A 1 174 ? -0.545 0.919 18.872 1.00 98.44 174 THR A C 1
ATOM 1381 O O . THR A 1 174 ? 0.029 1.432 17.912 1.00 98.44 174 THR A O 1
ATOM 1384 N N . ILE A 1 175 ? -0.201 -0.278 19.359 1.00 98.44 175 ILE A N 1
ATOM 1385 C CA . ILE A 1 175 ? 0.918 -1.083 18.846 1.00 98.44 175 ILE A CA 1
ATOM 1386 C C . ILE A 1 175 ? 0.687 -1.475 17.376 1.00 98.44 175 ILE A C 1
ATOM 1388 O O . ILE A 1 175 ? 1.585 -1.320 16.546 1.00 98.44 175 ILE A O 1
ATOM 1392 N N . ASP A 1 176 ? -0.519 -1.923 17.019 1.00 97.81 176 ASP A N 1
ATOM 1393 C CA . ASP A 1 176 ? -0.858 -2.282 15.636 1.00 97.81 176 ASP A CA 1
ATOM 1394 C C . ASP A 1 176 ? -0.714 -1.085 14.681 1.00 97.81 176 ASP A C 1
ATOM 1396 O O . ASP A 1 176 ? -0.154 -1.215 13.587 1.00 97.81 176 ASP A O 1
ATOM 1400 N N . MET A 1 177 ? -1.155 0.106 15.099 1.00 97.75 177 MET A N 1
ATOM 1401 C CA . MET A 1 177 ? -1.010 1.337 14.315 1.00 97.75 177 MET A CA 1
ATOM 1402 C C . MET A 1 177 ? 0.455 1.762 14.149 1.00 97.75 177 MET A C 1
ATOM 1404 O O . MET A 1 177 ? 0.834 2.211 13.061 1.00 97.75 177 MET A O 1
ATOM 1408 N N . GLU A 1 178 ? 1.302 1.585 15.166 1.00 98.38 178 GLU A N 1
ATOM 1409 C CA . GLU A 1 178 ? 2.750 1.808 15.053 1.00 98.38 178 GLU A CA 1
ATOM 1410 C C . GLU A 1 178 ? 3.395 0.841 14.047 1.00 98.38 178 GLU A C 1
ATOM 1412 O O . GLU A 1 178 ? 4.145 1.273 13.164 1.00 98.38 178 GLU A O 1
ATOM 1417 N N . ILE A 1 179 ? 3.049 -0.451 14.108 1.00 98.12 179 ILE A N 1
ATOM 1418 C CA . ILE A 1 179 ? 3.537 -1.483 13.178 1.00 98.12 179 ILE A CA 1
ATOM 1419 C C . ILE A 1 179 ? 3.119 -1.159 11.736 1.00 98.12 179 ILE A C 1
ATOM 1421 O O . ILE A 1 179 ? 3.960 -1.174 10.829 1.00 98.12 179 ILE A O 1
ATOM 1425 N N . ILE A 1 180 ? 1.845 -0.818 11.513 1.00 98.12 180 ILE A N 1
ATOM 1426 C CA . ILE A 1 180 ? 1.309 -0.430 10.198 1.00 98.12 180 ILE A CA 1
ATOM 1427 C C . ILE A 1 180 ? 2.020 0.824 9.674 1.00 98.12 180 ILE A C 1
ATOM 1429 O O . ILE A 1 180 ? 2.443 0.856 8.515 1.00 98.12 180 ILE A O 1
ATOM 1433 N N . THR A 1 181 ? 2.213 1.837 10.523 1.00 98.31 181 THR A N 1
ATOM 1434 C CA . THR A 1 181 ? 2.896 3.090 10.163 1.00 98.31 181 THR A CA 1
ATOM 1435 C C . THR A 1 181 ? 4.351 2.838 9.770 1.00 98.31 181 THR A C 1
ATOM 1437 O O . THR A 1 181 ? 4.813 3.326 8.733 1.00 98.31 181 THR A O 1
ATOM 1440 N N . HIS A 1 182 ? 5.073 2.023 10.543 1.00 97.94 182 HIS A N 1
ATOM 1441 C CA . HIS A 1 182 ? 6.447 1.636 10.235 1.00 97.94 182 HIS A CA 1
ATOM 1442 C C . HIS A 1 182 ? 6.537 0.852 8.913 1.00 97.94 182 HIS A C 1
ATOM 1444 O O . HIS A 1 182 ? 7.374 1.167 8.059 1.00 97.94 182 HIS A O 1
ATOM 1450 N N . ALA A 1 183 ? 5.641 -0.116 8.694 1.00 97.94 183 ALA A N 1
ATOM 1451 C CA . ALA A 1 183 ? 5.583 -0.894 7.458 1.00 97.94 183 ALA A CA 1
ATOM 1452 C C . ALA A 1 183 ? 5.290 -0.016 6.227 1.00 97.94 183 ALA A C 1
ATOM 1454 O O . ALA A 1 183 ? 5.981 -0.131 5.210 1.00 97.94 183 ALA A O 1
ATOM 1455 N N . ALA A 1 184 ? 4.329 0.908 6.326 1.00 97.38 184 ALA A N 1
ATOM 1456 C CA . ALA A 1 184 ? 3.986 1.846 5.257 1.00 97.38 184 ALA A CA 1
ATOM 1457 C C . ALA A 1 184 ? 5.154 2.790 4.917 1.00 97.38 184 ALA A C 1
ATOM 1459 O O . ALA A 1 184 ? 5.485 2.981 3.742 1.00 97.38 184 ALA A O 1
ATOM 1460 N N . CYS A 1 185 ? 5.832 3.332 5.934 1.00 97.75 185 CYS A N 1
ATOM 1461 C CA . CYS A 1 185 ? 7.035 4.140 5.749 1.00 97.75 185 CYS A CA 1
ATOM 1462 C C . CYS A 1 185 ? 8.155 3.343 5.066 1.00 97.75 185 CYS A C 1
ATOM 1464 O O . CYS A 1 185 ? 8.721 3.818 4.079 1.00 97.75 185 CYS A O 1
ATOM 1466 N N . SER A 1 186 ? 8.437 2.122 5.529 1.00 97.81 186 SER A N 1
ATOM 1467 C CA . SER A 1 186 ? 9.455 1.240 4.945 1.00 97.81 186 SER A CA 1
ATOM 1468 C C . SER A 1 186 ? 9.167 0.915 3.472 1.00 97.81 186 SER A C 1
ATOM 1470 O O . SER A 1 186 ? 10.030 1.112 2.612 1.00 97.81 186 SER A O 1
ATOM 1472 N N . ALA A 1 187 ? 7.926 0.535 3.143 1.00 96.94 187 ALA A N 1
ATOM 1473 C CA . ALA A 1 187 ? 7.500 0.266 1.769 1.00 96.94 187 ALA A CA 1
ATOM 1474 C C . ALA A 1 187 ? 7.663 1.496 0.856 1.00 96.94 187 ALA A C 1
ATOM 1476 O O . ALA A 1 187 ? 8.195 1.382 -0.253 1.00 96.94 187 ALA A O 1
ATOM 1477 N N . ARG A 1 188 ? 7.287 2.690 1.339 1.00 97.06 188 ARG A N 1
ATOM 1478 C CA . ARG A 1 188 ? 7.481 3.965 0.628 1.00 97.06 188 ARG A CA 1
ATOM 1479 C C . ARG A 1 188 ? 8.963 4.262 0.377 1.00 97.06 188 ARG A C 1
ATOM 1481 O O . ARG A 1 188 ? 9.327 4.635 -0.738 1.00 97.06 188 ARG A O 1
ATOM 1488 N N . HIS A 1 189 ? 9.825 4.083 1.379 1.00 97.00 189 HIS A N 1
ATOM 1489 C CA . HIS A 1 189 ? 11.270 4.282 1.225 1.00 97.00 189 HIS A CA 1
ATOM 1490 C C . HIS A 1 189 ? 11.883 3.286 0.235 1.00 97.00 189 HIS A C 1
ATOM 1492 O O . HIS A 1 189 ? 12.640 3.696 -0.645 1.00 97.00 189 HIS A O 1
ATOM 1498 N N . HIS A 1 190 ? 11.508 2.006 0.309 1.00 96.69 190 HIS A N 1
ATOM 1499 C CA . HIS A 1 190 ? 11.954 0.995 -0.646 1.00 96.69 190 HIS A CA 1
ATOM 1500 C C . HIS A 1 190 ? 11.543 1.353 -2.083 1.00 96.69 190 HIS A C 1
ATOM 1502 O O . HIS A 1 190 ? 12.392 1.388 -2.973 1.00 96.69 190 HIS A O 1
ATOM 1508 N N . HIS A 1 191 ? 10.276 1.714 -2.309 1.00 95.88 191 HIS A N 1
ATOM 1509 C CA . HIS A 1 191 ? 9.780 2.119 -3.626 1.00 95.88 191 HIS A CA 1
ATOM 1510 C C . HIS A 1 191 ? 10.527 3.341 -4.192 1.00 95.88 191 HIS A C 1
ATOM 1512 O O . HIS A 1 191 ? 10.977 3.319 -5.340 1.00 95.88 191 HIS A O 1
ATOM 1518 N N . ASN A 1 192 ? 10.747 4.375 -3.373 1.00 96.56 192 ASN A N 1
ATOM 1519 C CA . ASN A 1 192 ? 11.498 5.571 -3.770 1.00 96.56 192 ASN A CA 1
ATOM 1520 C C . ASN A 1 192 ? 12.963 5.254 -4.123 1.00 96.56 192 ASN A C 1
ATOM 1522 O O . ASN A 1 192 ? 13.493 5.776 -5.111 1.00 96.56 192 ASN A O 1
ATOM 1526 N N . ASN A 1 193 ? 13.609 4.364 -3.366 1.00 96.88 193 ASN A N 1
ATOM 1527 C CA . ASN A 1 193 ? 14.973 3.905 -3.641 1.00 96.88 193 ASN A CA 1
ATOM 1528 C C . ASN A 1 193 ? 15.042 3.105 -4.953 1.00 96.88 193 ASN A C 1
ATOM 1530 O O . ASN A 1 193 ? 15.953 3.322 -5.759 1.00 96.88 193 ASN A O 1
ATOM 1534 N N . MET A 1 194 ? 14.053 2.243 -5.217 1.00 96.31 194 MET A N 1
ATOM 1535 C CA . MET A 1 194 ? 13.946 1.489 -6.471 1.00 96.31 194 MET A CA 1
ATOM 1536 C C . MET A 1 194 ? 13.741 2.419 -7.676 1.00 96.31 194 MET A C 1
ATOM 1538 O O . MET A 1 194 ? 14.485 2.313 -8.651 1.00 96.31 194 MET A O 1
ATOM 1542 N N . ILE A 1 195 ? 12.819 3.392 -7.602 1.00 97.00 195 ILE A N 1
ATOM 1543 C CA . ILE A 1 195 ? 12.633 4.414 -8.653 1.00 97.00 195 ILE A CA 1
ATOM 1544 C C . ILE A 1 195 ? 13.940 5.164 -8.925 1.00 97.00 195 ILE A C 1
ATOM 1546 O O . ILE A 1 195 ? 14.311 5.361 -10.082 1.00 97.00 195 ILE A O 1
ATOM 1550 N N . THR A 1 196 ? 14.639 5.588 -7.872 1.00 97.31 196 THR A N 1
ATOM 1551 C CA . THR A 1 196 ? 15.888 6.355 -7.992 1.00 97.31 196 THR A CA 1
ATOM 1552 C C . THR A 1 196 ? 16.985 5.523 -8.660 1.00 97.31 196 THR A C 1
ATOM 1554 O O . THR A 1 196 ? 17.665 6.005 -9.568 1.00 97.31 196 THR A O 1
ATOM 1557 N N . THR A 1 197 ? 17.093 4.247 -8.286 1.00 97.69 197 THR A N 1
ATOM 1558 C CA . THR A 1 197 ? 18.038 3.287 -8.874 1.00 97.69 197 THR A CA 1
ATOM 1559 C C . THR A 1 197 ? 17.746 3.052 -10.356 1.00 97.69 197 THR A C 1
ATOM 1561 O O . THR A 1 197 ? 18.634 3.228 -11.191 1.00 97.69 197 THR A O 1
ATOM 1564 N N . TYR A 1 198 ? 16.495 2.744 -10.716 1.00 97.12 198 TYR A N 1
ATOM 1565 C CA . TYR A 1 198 ? 16.104 2.557 -12.116 1.00 97.12 198 TYR A CA 1
ATOM 1566 C C . TYR A 1 198 ? 16.294 3.824 -12.952 1.00 97.12 198 TYR A C 1
ATOM 1568 O O . TYR A 1 198 ? 16.785 3.742 -14.077 1.00 97.12 198 TYR A O 1
ATOM 1576 N N . ARG A 1 199 ? 15.971 5.004 -12.406 1.00 97.81 199 ARG A N 1
ATOM 1577 C CA . ARG A 1 199 ? 16.187 6.291 -13.083 1.00 97.81 199 ARG A CA 1
ATOM 1578 C C . ARG A 1 199 ? 17.661 6.501 -13.423 1.00 97.81 199 ARG A C 1
ATOM 1580 O O . ARG A 1 199 ? 17.954 6.925 -14.538 1.00 97.81 199 ARG A O 1
ATOM 1587 N N . LYS A 1 200 ? 18.573 6.178 -12.498 1.00 98.25 200 LYS A N 1
ATOM 1588 C CA . LYS A 1 200 ? 20.019 6.256 -12.737 1.00 98.25 200 LYS A CA 1
ATOM 1589 C C . LYS A 1 200 ? 20.460 5.283 -13.835 1.00 98.25 200 LYS A C 1
ATOM 1591 O O . LYS A 1 200 ? 21.075 5.716 -14.800 1.00 98.25 200 LYS A O 1
ATOM 1596 N N . ILE A 1 201 ? 20.069 4.009 -13.748 1.00 97.94 201 ILE A N 1
ATOM 1597 C CA . ILE A 1 201 ? 20.421 2.984 -14.749 1.00 97.94 201 ILE A CA 1
ATOM 1598 C C . ILE A 1 201 ? 19.934 3.381 -16.154 1.00 97.94 201 ILE A C 1
ATOM 1600 O O . ILE A 1 201 ? 20.692 3.298 -17.120 1.00 97.94 201 ILE A O 1
ATOM 1604 N N . LEU A 1 202 ? 18.689 3.852 -16.277 1.00 97.50 202 LEU A N 1
ATOM 1605 C CA . LEU A 1 202 ? 18.122 4.312 -17.550 1.00 97.50 202 LEU A CA 1
ATOM 1606 C C . LEU A 1 202 ? 18.829 5.561 -18.090 1.00 97.50 202 LEU A C 1
ATOM 1608 O O . LEU A 1 202 ? 19.004 5.689 -19.303 1.00 97.50 202 LEU A O 1
ATOM 1612 N N . TRP A 1 203 ? 19.250 6.473 -17.210 1.00 97.94 203 TRP A N 1
ATOM 1613 C CA . TRP A 1 203 ? 20.029 7.646 -17.594 1.00 97.94 203 TRP A CA 1
ATOM 1614 C C . TRP A 1 203 ? 21.413 7.256 -18.123 1.00 97.94 203 TRP A C 1
ATOM 1616 O O . TRP A 1 203 ? 21.765 7.642 -19.236 1.00 97.94 203 TRP A O 1
ATOM 1626 N N . ASP A 1 204 ? 22.154 6.435 -17.379 1.00 98.00 204 ASP A N 1
ATOM 1627 C CA . ASP A 1 204 ? 23.498 5.979 -17.747 1.00 98.00 204 ASP A CA 1
ATOM 1628 C C . ASP A 1 204 ? 23.467 5.179 -19.066 1.00 98.00 204 ASP A C 1
ATOM 1630 O O . ASP A 1 204 ? 24.286 5.403 -19.963 1.00 98.00 204 ASP A O 1
ATOM 1634 N N . TRP A 1 205 ? 22.456 4.317 -19.247 1.00 98.25 205 TRP A N 1
ATOM 1635 C CA . TRP A 1 205 ? 22.208 3.613 -20.509 1.00 98.25 205 TRP A CA 1
ATOM 1636 C C . TRP A 1 205 ? 21.924 4.576 -21.669 1.00 98.25 205 TRP A C 1
ATOM 1638 O O . TRP A 1 205 ? 22.526 4.441 -22.737 1.00 98.25 205 TRP A O 1
ATOM 1648 N N . ARG A 1 206 ? 21.059 5.581 -21.465 1.00 98.06 206 ARG A N 1
ATOM 1649 C CA . ARG A 1 206 ? 20.742 6.594 -22.484 1.00 98.06 206 ARG A CA 1
ATOM 1650 C C . ARG A 1 206 ? 21.992 7.368 -22.902 1.00 98.06 206 ARG A C 1
ATOM 1652 O O . ARG A 1 206 ? 22.212 7.532 -24.099 1.00 98.06 206 ARG A O 1
ATOM 1659 N N . GLN A 1 207 ? 22.817 7.809 -21.951 1.00 97.88 207 GLN A N 1
ATOM 1660 C CA . GLN A 1 207 ? 24.065 8.519 -22.253 1.00 97.88 207 GLN A CA 1
ATOM 1661 C C . GLN A 1 207 ? 25.050 7.624 -23.020 1.00 97.88 207 GLN A C 1
ATOM 1663 O O . GLN A 1 207 ? 25.588 8.041 -24.045 1.00 97.88 207 GLN A O 1
ATOM 1668 N N . SER A 1 208 ? 25.221 6.363 -22.603 1.00 97.81 208 SER A N 1
ATOM 1669 C CA . SER A 1 208 ? 26.054 5.391 -23.329 1.00 97.81 208 SER A CA 1
ATOM 1670 C C . SER A 1 208 ? 25.561 5.158 -24.764 1.00 97.81 208 SER A C 1
ATOM 1672 O O . SER A 1 208 ? 26.368 5.098 -25.692 1.00 97.81 208 SER A O 1
ATOM 1674 N N . SER A 1 209 ? 24.241 5.060 -24.957 1.00 97.38 209 SER A N 1
ATOM 1675 C CA . SER A 1 209 ? 23.613 4.894 -26.272 1.00 97.38 209 SER A CA 1
ATOM 1676 C C . SER A 1 209 ? 23.854 6.106 -27.177 1.00 97.38 209 SER A C 1
ATOM 1678 O O . SER A 1 209 ? 24.307 5.935 -28.307 1.00 97.38 209 SER A O 1
ATOM 1680 N N . ILE A 1 210 ? 23.662 7.329 -26.663 1.00 98.00 210 ILE A N 1
ATOM 1681 C CA . ILE A 1 210 ? 23.938 8.573 -27.401 1.00 98.00 210 ILE A CA 1
ATOM 1682 C C . ILE A 1 210 ? 25.404 8.616 -27.850 1.00 98.00 210 ILE A C 1
ATOM 1684 O O . ILE A 1 210 ? 25.662 8.758 -29.041 1.00 98.00 210 ILE A O 1
ATOM 1688 N N . ILE A 1 211 ? 26.360 8.401 -26.938 1.00 98.44 211 ILE A N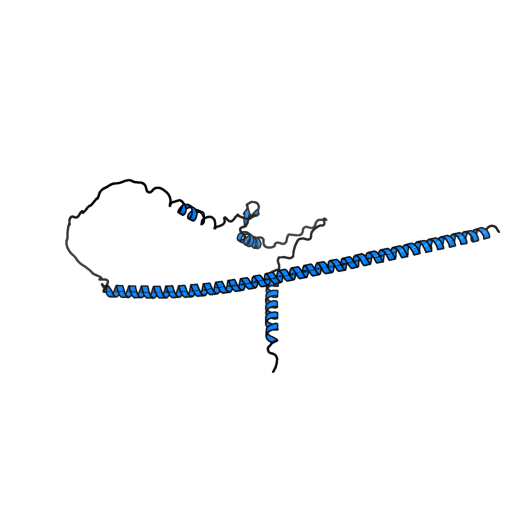 1
ATOM 1689 C CA . ILE A 1 211 ? 27.801 8.426 -27.252 1.00 98.44 211 ILE A CA 1
ATOM 1690 C C . ILE A 1 211 ? 28.157 7.403 -28.343 1.00 98.44 211 ILE A C 1
ATOM 1692 O O . ILE A 1 211 ? 28.900 7.716 -29.276 1.00 98.44 211 ILE A O 1
ATOM 1696 N N . LYS A 1 212 ? 27.619 6.179 -28.251 1.00 97.88 212 LYS A N 1
ATOM 1697 C CA . LYS A 1 212 ? 27.848 5.121 -29.248 1.00 97.88 212 LYS A CA 1
ATOM 1698 C C . LYS A 1 212 ? 27.261 5.482 -30.611 1.00 97.88 212 LYS A C 1
ATOM 1700 O O . LYS A 1 212 ? 27.953 5.302 -31.610 1.00 97.88 212 LYS A O 1
ATOM 1705 N N . MET A 1 213 ? 26.041 6.019 -30.653 1.00 97.25 213 MET A N 1
ATOM 1706 C CA . MET A 1 213 ? 25.404 6.443 -31.902 1.00 97.25 213 MET A CA 1
ATOM 1707 C C . MET A 1 213 ? 26.146 7.621 -32.539 1.00 97.25 213 MET A C 1
ATOM 1709 O O . MET A 1 213 ? 26.465 7.546 -33.717 1.00 97.25 213 MET A O 1
ATOM 1713 N N . THR A 1 214 ? 26.539 8.646 -31.773 1.00 98.38 214 THR A N 1
ATOM 1714 C CA . THR A 1 214 ? 27.357 9.757 -32.291 1.00 98.38 214 THR A CA 1
ATOM 1715 C C . THR A 1 214 ? 28.678 9.260 -32.885 1.00 98.38 214 THR A C 1
ATOM 1717 O O . THR A 1 214 ? 29.056 9.684 -33.974 1.00 98.38 214 THR A O 1
ATOM 1720 N N . LYS A 1 215 ? 29.368 8.318 -32.223 1.00 98.31 215 LYS A N 1
ATOM 1721 C CA . LYS A 1 215 ? 30.600 7.720 -32.764 1.00 98.31 215 LYS A CA 1
ATOM 1722 C C . LYS A 1 215 ? 30.347 6.915 -34.046 1.00 98.31 215 LYS A C 1
ATOM 1724 O O . LYS A 1 215 ? 31.171 6.962 -34.959 1.00 98.31 215 LYS A O 1
ATOM 1729 N N . LEU A 1 216 ? 29.233 6.184 -34.116 1.00 98.12 216 LEU A N 1
ATOM 1730 C CA . LEU A 1 216 ? 28.835 5.438 -35.310 1.00 98.12 216 LEU A CA 1
ATOM 1731 C C . LEU A 1 216 ? 28.565 6.387 -36.485 1.00 98.12 216 LEU A C 1
ATOM 1733 O O . LEU A 1 216 ? 29.157 6.193 -37.541 1.00 98.12 216 LEU A O 1
ATOM 1737 N N . THR A 1 217 ? 27.767 7.439 -36.276 1.00 98.31 217 THR A N 1
ATOM 1738 C CA . THR A 1 217 ? 27.481 8.474 -37.282 1.00 98.31 217 THR A CA 1
ATOM 1739 C C . THR A 1 217 ? 28.765 9.121 -37.796 1.00 98.31 217 THR A C 1
ATOM 1741 O O . THR A 1 217 ? 29.012 9.069 -38.991 1.00 98.31 217 THR A O 1
ATOM 1744 N N . LEU A 1 218 ? 29.663 9.580 -36.915 1.00 98.12 218 LEU A N 1
ATOM 1745 C CA . LEU A 1 218 ? 30.955 10.156 -37.326 1.00 98.12 218 LEU A CA 1
ATOM 1746 C C . LEU A 1 218 ? 31.817 9.188 -38.158 1.00 98.12 218 LEU A C 1
ATOM 1748 O O . LEU A 1 218 ? 32.519 9.605 -39.078 1.00 98.12 218 LEU A O 1
ATOM 1752 N N . THR A 1 219 ? 31.776 7.891 -37.840 1.00 97.94 219 THR A N 1
ATOM 1753 C CA . THR A 1 219 ? 32.511 6.866 -38.599 1.00 97.94 219 THR A CA 1
ATOM 1754 C C . THR A 1 219 ? 31.868 6.636 -39.969 1.00 97.94 219 THR A C 1
ATOM 1756 O O . THR A 1 219 ? 32.577 6.495 -40.963 1.00 97.94 219 THR A O 1
ATOM 1759 N N . GLN A 1 220 ? 30.534 6.625 -40.034 1.00 98.00 220 GLN A N 1
ATOM 1760 C CA . GLN A 1 220 ? 29.771 6.531 -41.276 1.00 98.00 220 GLN A CA 1
ATOM 1761 C C . GLN A 1 220 ? 30.031 7.744 -42.177 1.00 98.00 220 GLN A C 1
ATOM 1763 O O . GLN A 1 220 ? 30.392 7.545 -43.332 1.00 98.00 220 GLN A O 1
ATOM 1768 N N . ASP A 1 221 ? 29.950 8.964 -41.644 1.00 97.88 221 ASP A N 1
ATOM 1769 C CA . ASP A 1 221 ? 30.199 10.209 -42.378 1.00 97.88 221 ASP A CA 1
ATOM 1770 C C . ASP A 1 221 ? 31.613 10.225 -42.983 1.00 97.88 221 ASP A C 1
ATOM 1772 O O . ASP A 1 221 ? 31.785 10.522 -44.165 1.00 97.88 221 ASP A O 1
ATOM 1776 N N . HIS A 1 222 ? 32.628 9.818 -42.210 1.00 98.00 222 HIS A N 1
ATOM 1777 C CA . HIS A 1 222 ? 34.006 9.697 -42.694 1.00 98.00 222 HIS A CA 1
ATOM 1778 C C . HIS A 1 222 ? 34.155 8.653 -43.816 1.00 98.00 222 HIS A C 1
ATOM 1780 O O . HIS A 1 222 ? 34.860 8.890 -44.796 1.00 98.00 222 HIS A O 1
ATOM 1786 N N . MET A 1 223 ? 33.492 7.495 -43.706 1.00 97.56 223 MET A N 1
ATOM 1787 C CA . MET A 1 223 ? 33.482 6.503 -44.790 1.00 97.56 223 MET A CA 1
ATOM 1788 C C . MET A 1 223 ? 32.754 7.031 -46.033 1.00 97.56 223 MET A C 1
ATOM 1790 O O . MET A 1 223 ? 33.203 6.776 -47.149 1.00 97.56 223 MET A O 1
ATOM 1794 N N . THR A 1 224 ? 31.671 7.792 -45.862 1.00 97.75 224 THR A N 1
ATOM 1795 C CA . THR A 1 224 ? 30.925 8.413 -46.963 1.00 97.75 224 THR A CA 1
ATOM 1796 C C . THR A 1 224 ? 31.745 9.493 -47.676 1.00 97.75 224 THR A C 1
ATOM 1798 O O . THR A 1 224 ? 31.753 9.502 -48.909 1.00 97.75 224 THR A O 1
ATOM 1801 N N . ASP A 1 225 ? 32.489 10.343 -46.955 1.00 97.69 225 ASP A N 1
ATOM 1802 C CA . ASP A 1 225 ? 33.447 11.294 -47.552 1.00 97.69 225 ASP A CA 1
ATOM 1803 C C . ASP A 1 225 ? 34.528 10.562 -48.358 1.00 97.69 225 ASP A C 1
ATOM 1805 O O . ASP A 1 225 ? 34.750 10.868 -49.531 1.00 97.69 225 ASP A O 1
ATOM 1809 N N . LEU A 1 226 ? 35.151 9.539 -47.760 1.00 97.94 226 LEU A N 1
ATOM 1810 C CA . LEU A 1 226 ? 36.213 8.767 -48.401 1.00 97.94 226 LEU A CA 1
ATOM 1811 C C . LEU A 1 226 ? 35.732 8.114 -49.704 1.00 97.94 226 LEU A C 1
ATOM 1813 O O . LEU A 1 226 ? 36.368 8.286 -50.742 1.00 97.94 226 LEU A O 1
ATOM 1817 N N . VAL A 1 227 ? 34.584 7.425 -49.671 1.00 97.81 227 VAL A N 1
ATOM 1818 C CA . VAL A 1 227 ? 33.973 6.815 -50.863 1.00 97.81 227 VAL A CA 1
ATOM 1819 C C . VAL A 1 227 ? 33.664 7.879 -51.915 1.00 97.81 227 VAL A C 1
ATOM 1821 O O . VAL A 1 227 ? 34.043 7.704 -53.069 1.00 97.81 227 VAL A O 1
ATOM 1824 N N . SER A 1 228 ? 33.066 9.010 -51.530 1.00 97.50 228 SER A N 1
ATOM 1825 C CA . SER A 1 228 ? 32.736 10.098 -52.463 1.00 97.50 228 SER A CA 1
ATOM 1826 C C . SER A 1 228 ? 33.982 10.660 -53.159 1.00 97.50 228 SER A C 1
ATOM 1828 O O . SER A 1 228 ? 33.976 10.891 -54.370 1.00 97.50 228 SER A O 1
ATOM 1830 N N . ARG A 1 229 ? 35.082 10.831 -52.416 1.00 97.12 229 ARG A N 1
ATOM 1831 C CA . ARG A 1 229 ? 36.361 11.339 -52.938 1.00 97.12 229 ARG A CA 1
ATOM 1832 C C . ARG A 1 229 ? 37.056 10.323 -53.839 1.00 97.12 229 ARG A C 1
ATOM 1834 O O . ARG A 1 229 ? 37.546 10.707 -54.899 1.00 97.12 229 ARG A O 1
ATOM 1841 N N . THR A 1 230 ? 37.052 9.039 -53.477 1.00 97.12 230 THR A N 1
ATOM 1842 C CA . THR A 1 230 ? 37.565 7.965 -54.341 1.00 97.12 230 THR A CA 1
ATOM 1843 C C . THR A 1 230 ? 36.752 7.847 -55.629 1.00 97.12 230 THR A C 1
ATOM 1845 O O . THR A 1 230 ? 37.346 7.790 -56.702 1.00 97.12 230 THR A O 1
ATOM 1848 N N . THR A 1 231 ? 35.417 7.873 -55.560 1.00 97.56 231 THR A N 1
ATOM 1849 C CA . THR A 1 231 ? 34.549 7.840 -56.747 1.00 97.56 231 THR A CA 1
ATOM 1850 C C . THR A 1 231 ? 34.823 9.031 -57.663 1.00 97.56 231 THR A C 1
ATOM 1852 O O . THR A 1 231 ? 35.055 8.826 -58.848 1.00 97.56 231 THR A O 1
ATOM 1855 N N . SER A 1 232 ? 34.899 10.250 -57.115 1.00 96.69 232 SER A N 1
ATOM 1856 C CA . SER A 1 232 ? 35.235 11.462 -57.877 1.00 96.69 232 SER A CA 1
ATOM 1857 C C . SER A 1 232 ? 36.594 11.355 -58.585 1.00 96.69 232 SER A C 1
ATOM 1859 O O . SER A 1 232 ? 36.689 11.610 -59.785 1.00 96.69 232 SER A O 1
ATOM 1861 N N . TYR A 1 233 ? 37.632 10.889 -57.880 1.00 96.44 233 TYR A N 1
ATOM 1862 C CA . TYR A 1 233 ? 38.965 10.687 -58.456 1.00 96.44 233 TYR A CA 1
ATOM 1863 C C . TYR A 1 233 ? 38.976 9.644 -59.587 1.00 96.44 233 TYR A C 1
ATOM 1865 O O . TYR A 1 233 ? 39.608 9.861 -60.623 1.00 96.44 233 TYR A O 1
ATOM 1873 N N . VAL A 1 234 ? 38.260 8.525 -59.415 1.00 95.69 234 VAL A N 1
ATOM 1874 C CA . VAL A 1 234 ? 38.133 7.488 -60.451 1.00 95.69 234 VAL A CA 1
ATOM 1875 C C . VAL A 1 234 ? 37.402 8.041 -61.673 1.00 95.69 234 VAL A C 1
ATOM 1877 O O . VAL A 1 234 ? 37.916 7.903 -62.778 1.00 95.69 234 VAL A O 1
ATOM 1880 N N . THR A 1 235 ? 36.266 8.722 -61.488 1.00 95.56 235 THR A N 1
ATOM 1881 C CA . THR A 1 235 ? 35.511 9.356 -62.581 1.00 95.56 235 THR A CA 1
ATOM 1882 C C . THR A 1 235 ? 36.379 10.347 -63.353 1.00 95.56 235 THR A C 1
ATOM 1884 O O . THR A 1 235 ? 36.542 10.189 -64.559 1.00 95.56 235 THR A O 1
ATOM 1887 N N . GLN A 1 236 ? 37.036 11.285 -62.661 1.00 93.88 236 GLN A N 1
ATOM 1888 C CA . GLN A 1 236 ? 37.932 12.266 -63.281 1.00 93.88 236 GLN A CA 1
ATOM 1889 C C . GLN A 1 236 ? 39.078 11.598 -64.061 1.00 93.88 236 GLN A C 1
ATOM 1891 O O . GLN A 1 236 ? 39.449 12.053 -65.142 1.00 93.88 236 GLN A O 1
ATOM 1896 N N . THR A 1 237 ? 39.639 10.509 -63.530 1.00 93.44 237 THR A N 1
ATOM 1897 C CA . THR A 1 237 ? 40.700 9.748 -64.203 1.00 93.44 237 THR A CA 1
ATOM 1898 C C . THR A 1 237 ? 40.172 9.077 -65.472 1.00 93.44 237 THR A C 1
ATOM 1900 O O . THR A 1 237 ? 40.791 9.201 -66.529 1.00 93.44 237 THR A O 1
ATOM 1903 N N . CYS A 1 238 ? 39.013 8.416 -65.402 1.00 92.06 238 CYS A N 1
ATOM 1904 C CA . CYS A 1 238 ? 38.355 7.806 -66.556 1.00 92.06 238 CYS A CA 1
ATOM 1905 C C . CYS A 1 238 ? 38.015 8.838 -67.642 1.00 92.06 238 CYS A C 1
ATOM 1907 O O . CYS A 1 238 ? 38.303 8.585 -68.809 1.00 92.06 238 CYS A O 1
ATOM 1909 N N . ASP A 1 239 ? 37.492 10.011 -67.274 1.00 91.62 239 ASP A N 1
ATOM 1910 C CA . ASP A 1 239 ? 37.187 11.091 -68.221 1.00 91.62 239 ASP A CA 1
ATOM 1911 C C . ASP A 1 239 ? 38.442 11.570 -68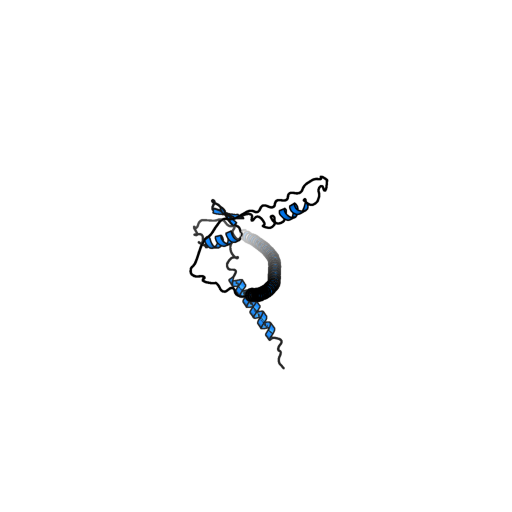.970 1.00 91.62 239 ASP A C 1
ATOM 1913 O O . ASP A 1 239 ? 38.391 11.824 -70.174 1.00 91.62 239 ASP A O 1
ATOM 1917 N N . ILE A 1 240 ? 39.597 11.656 -68.297 1.00 90.88 240 ILE A N 1
ATOM 1918 C CA . ILE A 1 240 ? 40.870 12.022 -68.942 1.00 90.88 240 ILE A CA 1
ATOM 1919 C C . ILE A 1 240 ? 41.301 10.966 -69.971 1.00 90.88 240 ILE A C 1
ATOM 1921 O O . ILE A 1 240 ? 41.783 11.336 -71.042 1.00 90.88 240 ILE A O 1
ATOM 1925 N N . PHE A 1 241 ? 41.136 9.672 -69.678 1.00 84.81 241 PHE A N 1
ATOM 1926 C CA . PHE A 1 241 ? 41.447 8.604 -70.637 1.00 84.81 241 PHE A CA 1
ATOM 1927 C C . PHE A 1 241 ? 40.475 8.601 -71.826 1.00 84.81 241 PHE A C 1
ATOM 1929 O O . PHE A 1 241 ? 40.916 8.658 -72.970 1.00 84.81 241 PHE A O 1
ATOM 1936 N N . ILE A 1 242 ? 39.163 8.634 -71.567 1.00 86.19 242 ILE A N 1
ATOM 1937 C CA . ILE A 1 242 ? 38.115 8.576 -72.601 1.00 86.19 242 ILE A CA 1
ATOM 1938 C C . ILE A 1 242 ? 38.206 9.749 -73.586 1.00 86.19 242 ILE A C 1
ATOM 1940 O O . ILE A 1 242 ? 37.928 9.574 -74.772 1.00 86.19 242 ILE A O 1
ATOM 1944 N N . ASN A 1 243 ? 38.572 10.946 -73.117 1.00 81.75 243 ASN A N 1
ATOM 1945 C CA . ASN A 1 243 ? 38.736 12.095 -74.007 1.00 81.75 243 ASN A CA 1
ATOM 1946 C C . ASN A 1 243 ? 40.036 12.014 -74.825 1.00 81.75 243 ASN A C 1
ATOM 1948 O O . ASN A 1 243 ? 40.007 12.347 -76.004 1.00 81.75 243 ASN A O 1
ATOM 1952 N N . LYS A 1 244 ? 41.141 11.500 -74.263 1.00 77.19 244 LYS A N 1
ATOM 1953 C CA . LYS A 1 244 ? 42.398 11.306 -75.015 1.00 77.19 244 LYS A CA 1
ATOM 1954 C C . LYS A 1 244 ? 42.266 10.310 -76.166 1.00 77.19 244 LYS A C 1
ATOM 1956 O O . LYS A 1 244 ? 42.825 10.555 -77.228 1.00 77.19 244 LYS A O 1
ATOM 1961 N N . ASP A 1 245 ? 41.507 9.233 -75.976 1.00 70.69 245 ASP A N 1
ATOM 1962 C CA . ASP A 1 245 ? 41.267 8.230 -77.026 1.00 70.69 245 ASP A CA 1
ATOM 1963 C C . ASP A 1 245 ? 40.334 8.740 -78.149 1.00 70.69 245 ASP A C 1
ATOM 1965 O O . ASP A 1 245 ? 40.141 8.046 -79.144 1.00 70.69 245 ASP A O 1
ATOM 1969 N N . ARG A 1 246 ? 39.740 9.937 -78.004 1.00 67.75 246 ARG A N 1
ATOM 1970 C CA . ARG A 1 246 ? 38.855 10.562 -79.005 1.00 67.75 246 ARG A CA 1
ATOM 1971 C C . ARG A 1 246 ? 39.570 11.575 -79.913 1.00 67.75 246 ARG A C 1
ATOM 1973 O O . ARG A 1 246 ? 39.003 11.962 -80.929 1.00 67.75 246 ARG A O 1
ATOM 1980 N N . ASP A 1 247 ? 40.790 11.980 -79.558 1.00 60.22 247 ASP A N 1
ATOM 1981 C CA . ASP A 1 247 ? 41.615 12.941 -80.310 1.00 60.22 247 ASP A CA 1
ATOM 1982 C C . ASP A 1 247 ? 42.648 12.249 -81.243 1.00 60.22 247 ASP A C 1
ATOM 1984 O O . ASP A 1 247 ? 43.593 12.891 -81.711 1.00 60.22 247 ASP A O 1
ATOM 1988 N N . LEU A 1 248 ? 42.475 10.941 -81.504 1.00 55.34 248 LEU A N 1
ATOM 1989 C CA . LEU A 1 248 ? 43.277 10.084 -82.398 1.00 55.34 248 LEU A CA 1
ATOM 1990 C C . LEU A 1 248 ? 42.455 9.582 -83.599 1.00 55.34 248 LEU A C 1
ATOM 1992 O O . LEU A 1 248 ? 43.047 9.528 -84.701 1.00 55.34 248 LEU A O 1
#

Secondary structure (DSSP, 8-state):
---SSSHHHHHHHHHHHHHHHHHHHH-TTSS--------------------HHHHHHHHHHTTEEE-TTS-EEE-----TTSSHHHHHHHTTSSS-S------------------------------------HHHHHHHHHHHHHHHHHHHHHHHHHHHHHHHHHHHHHHHHHHHHHHHHHHHHHHHHHHHHHHHHHHHHHHHHHHHHHHHHHHHHHHHHHHHHHHHHHHHHHHHHHHHHHHHTT--

pLDDT: mean 71.09, std 25.89, range [25.98, 98.62]

Foldseek 3Di:
DDDPPPPVVVVVVVVVVVVVVVVVVVDPDDDDDDDDDDDDDDDDDDDPPPCPPVVVVVLVVQQWDQDPVRDTDRDPDDPPPPVVVVVVVVVPVPPDDDPDDDDDDDDDDDDDDDDDDDDDDDDDDDPDPDPDDPVVVVVVVVVVVVVVVVVVVVVVVVVVVVVVVVVVVVVVVVVVVVVVVVVVVVVVVVVVVVVVVVVVVVVVVVVVVVVVVVVVVVVVVVVVVVVVVVVVVVVVVVVVVVVVVVVD

Organism: NCBI:txid262757

Radius of gyration: 49.49 Å; chains: 1; bounding box: 114×82×152 Å